Protein AF-A0A0L0SIA0-F1 (afdb_monomer_lite)

Radius of gyration: 28.25 Å; chains: 1; bounding box: 61×99×59 Å

Foldseek 3Di:
DDDDDDDDDDDDDDDDDDDDDDDDPPDDDDPPPDFPWPWAFCWCLRWDDDPPRDTDRVVVSVVVLVVVQVVVCVVCVVVVAQEDEFAWDTWTWTWGCVPVVAIATATETEGAAPDDCVQFPDWAKDDWDADPPDPQKIKIWIWTARCPDPDRRYIYTYIGIYGCQDDDPNHGHHDPVFWYWYQYNVRDIDIGGHPDHDDD

pLDDT: mean 74.78, std 25.1, range [28.45, 98.0]

Organism: Allomyces macrogynus (strain ATCC 38327) (NCBI:txid578462)

Sequence (200 aa):
MPSLPRSARKNKGRRRGATTTTTADVAAPSPDAEPRVEIVHVAADGTTANDDGGYEIDAAAKQWLTSVVDREIVRLRSLGAKASTLPLANVAIVVDDTDPAKLTAINRIEVAANHDFDAVTQILLAEPIAYPLKPDHAYVHVVLLNAHGDDPSAALVLPYLYDTKLTVDGQPVANDLQQWLFVNSRGKRTRHAIDNFEHV

Structure (mmCIF, N/CA/C/O backbone):
data_AF-A0A0L0SIA0-F1
#
_entry.id   AF-A0A0L0SIA0-F1
#
loop_
_atom_site.group_PDB
_atom_site.id
_atom_site.type_symbol
_atom_site.label_atom_id
_atom_site.label_alt_id
_atom_site.label_comp_id
_atom_site.label_asym_id
_atom_site.label_entity_id
_atom_site.label_seq_id
_atom_site.pdbx_PDB_ins_code
_atom_site.Cartn_x
_atom_site.Cartn_y
_atom_site.Cartn_z
_atom_site.occupancy
_atom_site.B_iso_or_equiv
_atom_site.auth_seq_id
_atom_site.auth_comp_id
_atom_site.auth_asym_id
_atom_site.auth_atom_id
_atom_site.pdbx_PDB_model_num
ATOM 1 N N . MET A 1 1 ? -45.091 82.888 25.698 1.00 37.12 1 MET A N 1
ATOM 2 C CA . MET A 1 1 ? -45.649 81.620 25.173 1.00 37.12 1 MET A CA 1
ATOM 3 C C . MET A 1 1 ? -45.100 80.468 26.013 1.00 37.12 1 MET A C 1
ATOM 5 O O . MET A 1 1 ? -44.000 80.624 26.529 1.00 37.12 1 MET A O 1
ATOM 9 N N . PRO A 1 2 ? -45.899 79.432 26.298 1.00 40.03 2 PRO A N 1
ATOM 10 C CA . PRO A 1 2 ? -46.125 78.994 27.677 1.00 40.03 2 PRO A CA 1
ATOM 11 C C . PRO A 1 2 ? -45.510 77.630 28.057 1.00 40.03 2 PRO A C 1
ATOM 13 O O . PRO A 1 2 ? -45.208 76.806 27.205 1.00 40.03 2 PRO A O 1
ATOM 16 N N . SER A 1 3 ? -45.407 77.439 29.380 1.00 37.59 3 SER A N 1
ATOM 17 C CA . SER A 1 3 ? -45.747 76.241 30.180 1.00 37.59 3 SER A CA 1
ATOM 18 C C . SER A 1 3 ? -45.118 74.858 29.909 1.00 37.59 3 SER A C 1
ATOM 20 O O . SER A 1 3 ? -45.370 74.212 28.899 1.00 37.59 3 SER A O 1
ATOM 22 N N . LEU A 1 4 ? -44.451 74.374 30.969 1.00 41.72 4 LEU A N 1
ATOM 23 C CA . LEU A 1 4 ? -44.151 72.986 31.380 1.00 41.72 4 LEU A CA 1
ATOM 24 C C . LEU A 1 4 ? -45.316 71.978 31.166 1.00 41.72 4 LEU A C 1
ATOM 26 O O . LEU A 1 4 ? -46.471 72.396 31.091 1.00 41.72 4 LEU A O 1
ATOM 30 N N . PRO A 1 5 ? -45.055 70.650 31.237 1.00 53.00 5 PRO A N 1
ATOM 31 C CA . PRO A 1 5 ? -45.188 69.980 32.541 1.00 53.00 5 PRO A CA 1
ATOM 32 C C . PRO A 1 5 ? -44.143 68.892 32.869 1.00 53.00 5 PRO A C 1
ATOM 34 O O . PRO A 1 5 ? -43.622 68.174 32.020 1.00 53.00 5 PRO A O 1
ATOM 37 N N . ARG A 1 6 ? -43.924 68.738 34.183 1.00 40.12 6 ARG A N 1
ATOM 38 C CA . ARG A 1 6 ? -43.437 67.528 34.862 1.00 40.12 6 ARG A CA 1
ATOM 39 C C . ARG A 1 6 ? -44.458 66.392 34.719 1.00 40.12 6 ARG A C 1
ATOM 41 O O . ARG A 1 6 ? -45.643 66.643 34.910 1.00 40.12 6 ARG A O 1
ATOM 48 N N . SER A 1 7 ? -44.001 65.141 34.638 1.00 40.50 7 SER A N 1
ATOM 49 C CA . SER A 1 7 ? -44.593 64.070 35.452 1.00 40.50 7 SER A CA 1
ATOM 50 C C . SER A 1 7 ? -43.645 62.885 35.624 1.00 40.50 7 SER A C 1
ATOM 52 O O . SER A 1 7 ? -43.028 62.402 34.681 1.00 40.50 7 SER A O 1
ATOM 54 N N . ALA A 1 8 ? -43.553 62.429 36.867 1.00 36.41 8 ALA A N 1
ATOM 55 C CA . ALA A 1 8 ? -42.930 61.191 37.297 1.00 36.41 8 ALA A CA 1
ATOM 56 C C . ALA A 1 8 ? -44.034 60.167 37.585 1.00 36.41 8 ALA A C 1
ATOM 58 O O . ALA A 1 8 ? -45.051 60.572 38.144 1.00 36.41 8 ALA A O 1
ATOM 59 N N . ARG A 1 9 ? -43.793 58.864 37.353 1.00 37.78 9 ARG A N 1
ATOM 60 C CA . ARG A 1 9 ? -44.035 57.768 38.328 1.00 37.78 9 ARG A CA 1
ATOM 61 C C . ARG A 1 9 ? -44.007 56.362 37.704 1.00 37.78 9 ARG A C 1
ATOM 63 O O . ARG A 1 9 ? -44.792 56.091 36.814 1.00 37.78 9 ARG A O 1
ATOM 70 N N . LYS A 1 10 ? -43.222 55.491 38.373 1.00 34.75 10 LYS A N 1
ATOM 71 C CA . LYS A 1 10 ? -43.545 54.140 38.915 1.00 34.75 10 LYS A CA 1
ATOM 72 C C . LYS A 1 10 ? -44.030 53.056 37.928 1.00 34.75 10 LYS A C 1
ATOM 74 O O . LYS A 1 10 ? -44.899 53.307 37.125 1.00 34.75 10 LYS A O 1
ATOM 79 N N . ASN A 1 11 ? -43.684 51.773 38.039 1.00 30.11 11 ASN A N 1
ATOM 80 C CA . ASN A 1 11 ? -42.877 50.956 38.956 1.00 30.11 11 ASN A CA 1
ATOM 81 C C . ASN A 1 11 ? -42.966 49.498 38.429 1.00 30.11 11 ASN A C 1
ATOM 83 O O . ASN A 1 11 ? -43.878 49.193 37.669 1.00 30.11 11 ASN A O 1
ATOM 87 N N . LYS A 1 12 ? -42.164 48.600 39.020 1.00 31.73 12 LYS A N 1
ATOM 88 C CA . LYS A 1 12 ? -42.404 47.147 39.181 1.00 31.73 12 LYS A CA 1
ATOM 89 C C . LYS A 1 12 ? -42.185 46.220 37.974 1.00 31.73 12 LYS A C 1
ATOM 91 O O . LYS A 1 12 ? -42.913 46.260 36.997 1.00 31.73 12 LYS A O 1
ATOM 96 N N . GLY A 1 13 ? -41.315 45.225 38.180 1.00 32.44 13 GLY A N 1
ATOM 97 C CA . GLY A 1 13 ? -41.402 43.950 37.462 1.00 32.44 13 GLY A CA 1
ATOM 98 C C . GLY A 1 13 ? -40.105 43.151 37.434 1.00 32.44 13 GLY A C 1
ATOM 99 O O . GLY A 1 13 ? -39.326 43.257 36.505 1.00 32.44 13 GLY A O 1
ATOM 100 N N . ARG A 1 14 ? -39.869 42.348 38.469 1.00 33.41 14 ARG A N 1
ATOM 101 C CA . ARG A 1 14 ? -38.717 41.454 38.647 1.00 33.41 14 ARG A CA 1
ATOM 102 C C . ARG A 1 14 ? -39.094 40.046 38.144 1.00 33.41 14 ARG A C 1
ATOM 104 O O . ARG A 1 14 ? -40.184 39.598 38.476 1.00 33.41 14 ARG A O 1
ATOM 111 N N . ARG A 1 15 ? -38.110 39.331 37.572 1.00 36.12 15 ARG A N 1
ATOM 112 C CA . ARG A 1 15 ? -37.903 37.853 37.511 1.00 36.12 15 ARG A CA 1
ATOM 113 C C . ARG A 1 15 ? -38.240 37.071 36.219 1.00 36.12 15 ARG A C 1
ATOM 115 O O . ARG A 1 15 ? -39.394 36.887 35.880 1.00 36.12 15 ARG A O 1
ATOM 122 N N . ARG A 1 16 ? -37.154 36.458 35.709 1.00 34.84 16 ARG A N 1
ATOM 123 C CA . ARG A 1 16 ? -36.907 35.038 35.346 1.00 34.84 16 ARG A CA 1
ATOM 124 C C . ARG A 1 16 ? -37.783 34.344 34.285 1.00 34.84 16 ARG A C 1
ATOM 126 O O . ARG A 1 16 ? -38.898 33.956 34.584 1.00 34.84 16 ARG A O 1
ATOM 133 N N . GLY A 1 17 ? -37.107 33.975 33.188 1.00 31.36 17 GLY A N 1
ATOM 134 C CA . GLY A 1 17 ? -36.956 32.589 32.718 1.00 31.36 17 GLY A CA 1
ATOM 135 C C . GLY A 1 17 ? -38.070 32.003 31.852 1.00 31.36 17 GLY A C 1
ATOM 136 O O . GLY A 1 17 ? -39.129 31.697 32.376 1.00 31.36 17 GLY A O 1
ATOM 137 N N . ALA A 1 18 ? -37.764 31.741 30.577 1.00 30.97 18 ALA A N 1
ATOM 138 C CA . ALA A 1 18 ? -38.099 30.496 29.875 1.00 30.97 18 ALA A CA 1
ATOM 139 C C . ALA A 1 18 ? -37.503 30.507 28.456 1.00 30.97 18 ALA A C 1
ATOM 141 O O . ALA A 1 18 ? -37.752 31.403 27.656 1.00 30.97 18 ALA A O 1
ATOM 142 N N . THR A 1 19 ? -36.699 29.483 28.201 1.00 35.19 19 THR A N 1
ATOM 143 C CA . THR A 1 19 ? -36.267 28.918 26.925 1.00 35.19 19 THR A CA 1
ATOM 144 C C . THR A 1 19 ? -37.408 28.825 25.910 1.00 35.19 19 THR A C 1
ATOM 146 O O . THR A 1 19 ? -38.482 28.318 26.237 1.00 35.19 19 THR A O 1
ATOM 149 N N . THR A 1 20 ? -37.171 29.216 24.656 1.00 31.56 20 THR A N 1
ATOM 150 C CA . THR A 1 20 ? -37.930 28.664 23.527 1.00 31.56 20 THR A CA 1
ATOM 151 C C . THR A 1 20 ? -37.062 28.623 22.278 1.00 31.56 20 THR A C 1
ATOM 153 O O . THR A 1 20 ? -36.477 29.612 21.851 1.00 31.56 20 THR A O 1
ATOM 156 N N . THR A 1 21 ? -36.963 27.401 21.783 1.00 33.44 21 THR A N 1
ATOM 157 C CA . THR A 1 21 ? -36.286 26.876 20.610 1.00 33.44 21 THR A CA 1
ATOM 158 C C . THR A 1 21 ? -36.666 27.625 19.335 1.00 33.44 21 THR A C 1
ATOM 160 O O . THR A 1 21 ? -37.844 27.677 18.990 1.00 33.44 21 THR A O 1
ATOM 163 N N . THR A 1 22 ? -35.670 28.114 18.596 1.00 30.41 22 THR A N 1
ATOM 164 C CA . THR A 1 22 ? -35.813 28.388 17.161 1.00 30.41 22 THR A CA 1
ATOM 165 C C . THR A 1 22 ? -34.972 27.354 16.432 1.00 30.41 22 THR A C 1
ATOM 167 O O . THR A 1 22 ? -33.751 27.319 16.562 1.00 30.41 22 THR A O 1
ATOM 170 N N . THR A 1 23 ? -35.671 26.468 15.735 1.00 31.06 23 THR A N 1
ATOM 171 C CA . THR A 1 23 ? -35.163 25.480 14.785 1.00 31.06 23 THR A CA 1
ATOM 172 C C . THR A 1 23 ? -34.197 26.130 13.800 1.00 31.06 23 THR A C 1
ATOM 174 O O . THR A 1 23 ? -34.604 26.978 13.007 1.00 31.06 23 THR A O 1
ATOM 177 N N . ALA A 1 24 ? -32.926 25.737 13.868 1.00 34.44 24 ALA A N 1
ATOM 178 C CA . ALA A 1 24 ? -31.982 25.967 12.791 1.00 34.44 24 ALA A CA 1
ATOM 179 C C . ALA A 1 24 ? -32.304 24.982 11.663 1.00 34.44 24 ALA A C 1
ATOM 181 O O . ALA A 1 24 ? -32.392 23.774 11.893 1.00 34.44 24 ALA A O 1
ATOM 182 N N . ASP A 1 25 ? -32.513 25.539 10.476 1.00 30.59 25 ASP A N 1
ATOM 183 C CA . ASP A 1 25 ? -32.496 24.849 9.193 1.00 30.59 25 ASP A CA 1
ATOM 184 C C . ASP A 1 25 ? -31.295 23.896 9.143 1.00 30.59 25 ASP A C 1
ATOM 186 O O . ASP A 1 25 ? -30.143 24.327 9.250 1.00 30.59 25 ASP A O 1
ATOM 190 N N . VAL A 1 26 ? -31.553 22.595 8.999 1.00 36.31 26 VAL A N 1
ATOM 191 C CA . VAL A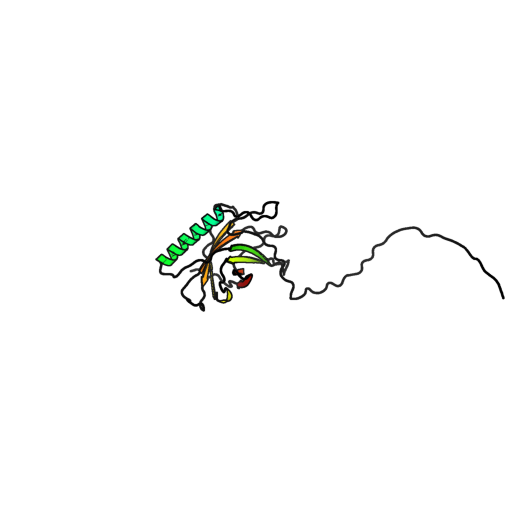 1 26 ? -30.506 21.633 8.652 1.00 36.31 26 VAL A CA 1
ATOM 192 C C . VAL A 1 26 ? -30.238 21.838 7.170 1.00 36.31 26 VAL A C 1
ATOM 194 O O . VAL A 1 26 ? -30.937 21.296 6.315 1.00 36.31 26 VAL A O 1
ATOM 197 N N . ALA A 1 27 ? -29.254 22.685 6.871 1.00 36.19 27 ALA A N 1
ATOM 198 C CA . ALA A 1 27 ? -28.687 22.776 5.539 1.00 36.19 27 ALA A CA 1
ATOM 199 C C . ALA A 1 27 ? -28.272 21.366 5.095 1.00 36.19 27 ALA A C 1
ATOM 201 O O . ALA A 1 27 ? -27.548 20.671 5.811 1.00 36.19 27 ALA A O 1
ATOM 202 N N . ALA A 1 28 ? -28.766 20.938 3.933 1.00 37.25 28 ALA A N 1
ATOM 203 C CA . ALA A 1 28 ? -28.336 19.696 3.310 1.00 37.25 28 ALA A CA 1
ATOM 204 C C . ALA A 1 28 ? -26.801 19.707 3.154 1.00 37.25 28 ALA A C 1
ATOM 206 O O . ALA A 1 28 ? -26.247 20.750 2.785 1.00 37.25 28 ALA A O 1
ATOM 207 N N . PRO A 1 29 ? -26.104 18.594 3.443 1.00 36.75 29 PRO A N 1
ATOM 208 C CA . PRO A 1 29 ? -24.659 18.532 3.283 1.00 36.75 29 PRO A CA 1
ATOM 209 C C . PRO A 1 29 ? -24.278 18.788 1.820 1.00 36.75 29 PRO A C 1
ATOM 211 O O . PRO A 1 29 ? -24.887 18.250 0.893 1.00 36.75 29 PRO A O 1
ATOM 214 N N . SER A 1 30 ? -23.286 19.660 1.632 1.00 41.00 30 SER A N 1
ATOM 215 C CA . SER A 1 30 ? -22.707 19.984 0.328 1.00 41.00 30 SER A CA 1
ATOM 216 C C . SER A 1 30 ? -22.103 18.718 -0.303 1.00 41.00 30 SER A C 1
ATOM 218 O O . SER A 1 30 ? -21.428 17.979 0.414 1.00 41.00 30 SER A O 1
ATOM 220 N N . PRO A 1 31 ? -22.273 18.469 -1.615 1.00 40.38 31 PRO A N 1
ATOM 221 C CA . PRO A 1 31 ? -21.698 17.300 -2.294 1.00 40.38 31 PRO A CA 1
ATOM 222 C C . PRO A 1 31 ? -20.156 17.302 -2.363 1.00 40.38 31 PRO A C 1
ATOM 224 O O . PRO A 1 31 ? -19.580 16.314 -2.801 1.00 40.38 31 PRO A O 1
ATOM 227 N N . ASP A 1 32 ? -19.507 18.375 -1.896 1.00 37.00 32 ASP A N 1
ATOM 228 C CA . ASP A 1 32 ? -18.047 18.561 -1.857 1.00 37.00 32 ASP A CA 1
ATOM 229 C C . ASP A 1 32 ? -17.473 18.582 -0.423 1.00 37.00 32 ASP A C 1
ATOM 231 O O . ASP A 1 32 ? -16.425 19.180 -0.174 1.00 37.00 32 ASP A O 1
ATOM 235 N N . ALA A 1 33 ? -18.160 17.994 0.562 1.00 37.28 33 ALA A N 1
ATOM 236 C CA . ALA A 1 33 ? -17.564 17.823 1.886 1.00 37.28 33 ALA A CA 1
ATOM 237 C C . ALA A 1 33 ? -16.359 16.873 1.772 1.00 37.28 33 ALA A C 1
ATOM 239 O O . ALA A 1 33 ? -16.533 15.675 1.560 1.00 37.28 33 ALA A O 1
ATOM 240 N N . GLU A 1 34 ? -15.137 17.412 1.864 1.00 37.91 34 GLU A N 1
ATOM 241 C CA . GLU A 1 34 ? -13.936 16.580 1.935 1.00 37.91 34 GLU A CA 1
ATOM 242 C C . GLU A 1 34 ? -14.072 15.611 3.123 1.00 37.91 34 GLU A C 1
ATOM 244 O O . GLU A 1 34 ? -14.436 16.064 4.217 1.00 37.91 34 GLU A O 1
ATOM 249 N N . PRO A 1 35 ? -13.794 14.303 2.939 1.00 35.00 35 PRO A N 1
ATOM 250 C CA . PRO A 1 35 ? -13.835 13.345 4.034 1.00 35.00 35 PRO A CA 1
ATOM 251 C C . PRO A 1 35 ? -12.901 13.832 5.136 1.00 35.00 35 PRO A C 1
ATOM 253 O O . PRO A 1 35 ? -11.781 14.290 4.867 1.00 35.00 35 PRO A O 1
ATOM 256 N N . ARG A 1 36 ? -13.360 13.765 6.383 1.00 32.91 36 ARG A N 1
ATOM 257 C CA . ARG A 1 36 ? -12.552 14.152 7.531 1.00 32.91 36 ARG A CA 1
ATOM 258 C C . ARG A 1 36 ? -11.453 13.107 7.660 1.00 32.91 36 ARG A C 1
ATOM 260 O O . ARG A 1 36 ? -11.660 11.984 8.096 1.00 32.91 36 ARG A O 1
ATOM 267 N N . VAL A 1 37 ? -10.258 13.486 7.218 1.00 29.67 37 VAL A N 1
ATOM 268 C CA . VAL A 1 37 ? -9.066 12.643 7.281 1.00 29.67 37 VAL A CA 1
ATOM 269 C C . VAL A 1 37 ? -8.643 12.521 8.743 1.00 29.67 37 VAL A C 1
ATOM 271 O O . VAL A 1 37 ? -7.846 13.320 9.233 1.00 29.67 37 VAL A O 1
ATOM 274 N N . GLU A 1 38 ? -9.160 11.523 9.450 1.00 28.45 38 GLU A N 1
ATOM 275 C CA . GLU A 1 38 ? -8.521 11.065 10.676 1.00 28.45 38 GLU A CA 1
ATOM 276 C C . GLU A 1 38 ? -7.376 10.132 10.269 1.00 28.45 38 GLU A C 1
ATOM 278 O O . GLU A 1 38 ? -7.575 9.039 9.729 1.00 28.45 38 GLU A O 1
ATOM 283 N N . ILE A 1 39 ? -6.148 10.636 10.399 1.00 33.16 39 ILE A N 1
ATOM 284 C CA . ILE A 1 39 ? -4.945 9.888 10.045 1.00 33.16 39 ILE A CA 1
ATOM 285 C C . ILE A 1 39 ? -4.691 8.891 11.172 1.00 33.16 39 ILE A C 1
ATOM 287 O O . ILE A 1 39 ? -4.167 9.266 12.221 1.00 33.16 39 ILE A O 1
ATOM 291 N N . VAL A 1 40 ? -4.996 7.613 10.952 1.00 34.38 40 VAL A N 1
ATOM 292 C CA . VAL A 1 40 ? -4.425 6.564 11.798 1.00 34.38 40 VAL A CA 1
ATOM 293 C C . VAL A 1 40 ? -3.048 6.238 11.242 1.00 34.38 40 VAL A C 1
ATOM 295 O O . VAL A 1 40 ? -2.871 5.504 10.266 1.00 34.38 40 VAL A O 1
ATOM 298 N N . HIS A 1 41 ? -2.058 6.900 11.838 1.00 36.50 41 HIS A N 1
ATOM 299 C CA . HIS A 1 41 ? -0.651 6.719 11.530 1.00 36.50 41 HIS A CA 1
ATOM 300 C C . HIS A 1 41 ? -0.222 5.300 11.927 1.00 36.50 41 HIS A C 1
ATOM 302 O O . HIS A 1 41 ? -0.055 4.994 13.105 1.00 36.50 41 HIS A O 1
ATOM 308 N N . VAL A 1 42 ? 0.015 4.447 10.935 1.00 36.31 42 VAL A N 1
ATOM 309 C CA . VAL A 1 42 ? 0.917 3.300 11.076 1.00 36.31 42 VAL A CA 1
ATOM 310 C C . VAL A 1 42 ? 1.994 3.519 10.045 1.00 36.31 42 VAL A C 1
ATOM 312 O O . VAL A 1 42 ? 1.942 2.951 8.964 1.00 36.31 42 VAL A O 1
ATOM 315 N N . ALA A 1 43 ? 2.928 4.418 10.336 1.00 34.97 43 ALA A N 1
ATOM 316 C CA . ALA A 1 43 ? 4.006 4.673 9.409 1.00 34.97 43 ALA A CA 1
ATOM 317 C C . ALA A 1 43 ? 4.801 3.374 9.195 1.00 34.97 43 ALA A C 1
ATOM 319 O O . ALA A 1 43 ? 5.033 2.596 10.118 1.00 34.97 43 ALA A O 1
ATOM 320 N N . ALA A 1 44 ? 5.203 3.098 7.958 1.00 35.22 44 ALA A N 1
ATOM 321 C CA . ALA A 1 44 ? 6.050 1.951 7.616 1.00 35.22 44 ALA A CA 1
ATOM 322 C C . ALA A 1 44 ? 7.533 2.233 7.913 1.00 35.22 44 ALA A C 1
ATOM 324 O O . ALA A 1 44 ? 8.439 1.529 7.470 1.00 35.22 44 ALA A O 1
ATOM 325 N N . ASP A 1 45 ? 7.775 3.275 8.690 1.00 39.38 45 ASP A N 1
ATOM 326 C CA . ASP A 1 45 ? 8.959 3.453 9.495 1.00 39.38 45 ASP A CA 1
ATOM 327 C C . ASP A 1 45 ? 8.655 3.256 10.992 1.00 39.38 45 ASP A C 1
ATOM 329 O O . ASP A 1 45 ? 9.480 3.658 11.783 1.00 39.38 45 ASP A O 1
ATOM 333 N N . GLY A 1 46 ? 7.493 2.680 11.348 1.00 39.03 46 GLY A N 1
ATOM 334 C CA . GLY A 1 46 ? 6.965 2.255 12.658 1.00 39.03 46 GLY A CA 1
ATOM 335 C C . GLY A 1 46 ? 6.827 3.300 13.779 1.00 39.03 46 GLY A C 1
ATOM 336 O O . GLY A 1 46 ? 6.717 2.927 14.943 1.00 39.03 46 GLY A O 1
ATOM 337 N N . THR A 1 47 ? 6.809 4.594 13.487 1.00 36.22 47 THR A N 1
ATOM 338 C CA . THR A 1 47 ? 6.656 5.622 14.526 1.00 36.22 47 THR A CA 1
ATOM 339 C C . THR A 1 47 ? 5.363 5.518 15.347 1.00 36.22 47 THR A C 1
ATOM 341 O O . THR A 1 47 ? 4.264 5.514 14.790 1.00 36.22 47 THR A O 1
ATOM 344 N N . THR A 1 48 ? 5.479 5.550 16.680 1.00 36.88 48 THR A N 1
ATOM 345 C CA . THR A 1 48 ? 4.397 5.946 17.603 1.00 36.88 48 THR A CA 1
ATOM 346 C C . THR A 1 48 ? 4.594 7.396 18.046 1.00 36.88 48 THR A C 1
ATOM 348 O O . THR A 1 48 ? 5.725 7.824 18.256 1.00 36.88 48 THR A O 1
ATOM 351 N N . ALA A 1 49 ? 3.509 8.162 18.175 1.00 36.34 49 ALA A N 1
ATOM 352 C CA . ALA A 1 49 ? 3.559 9.565 18.583 1.00 36.34 49 ALA A CA 1
ATOM 353 C C . ALA A 1 49 ? 4.111 9.729 20.013 1.00 36.34 49 ALA A C 1
ATOM 355 O O . ALA A 1 49 ? 3.604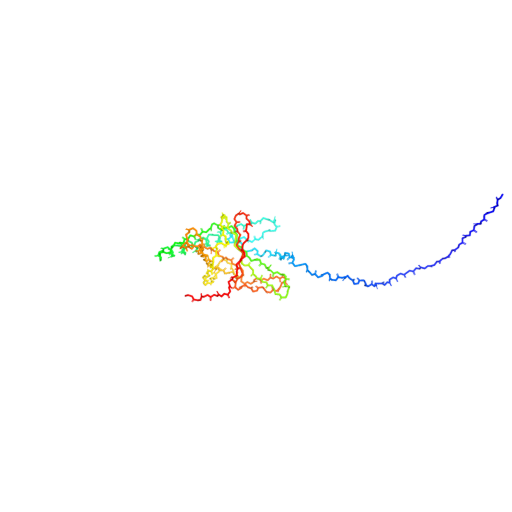 9.090 20.935 1.00 36.34 49 ALA A O 1
ATOM 356 N N . ASN A 1 50 ? 5.103 10.607 20.189 1.00 36.25 50 ASN A N 1
ATOM 357 C CA . ASN A 1 50 ? 5.493 11.140 21.495 1.00 36.25 50 ASN A CA 1
ATOM 358 C C . ASN A 1 50 ? 4.752 12.468 21.754 1.00 36.25 50 ASN A C 1
ATOM 360 O O . ASN A 1 50 ? 4.401 13.199 20.822 1.00 36.25 50 ASN A O 1
ATOM 364 N N . ASP A 1 51 ? 4.518 12.769 23.035 1.00 42.84 51 ASP A N 1
ATOM 365 C CA . ASP A 1 51 ? 3.716 13.892 23.561 1.00 42.84 51 ASP A CA 1
ATOM 366 C C . ASP A 1 51 ? 4.244 15.313 23.223 1.00 42.84 51 ASP A C 1
ATOM 368 O O . ASP A 1 51 ? 3.730 16.313 23.726 1.00 42.84 51 ASP A O 1
ATOM 372 N N . ASP A 1 52 ? 5.256 15.441 22.364 1.00 37.25 52 ASP A N 1
ATOM 373 C CA . ASP A 1 52 ? 5.879 16.691 21.916 1.00 37.25 52 ASP A CA 1
ATOM 374 C C . ASP A 1 52 ? 5.665 17.002 20.419 1.00 37.25 52 ASP A C 1
ATOM 376 O O . ASP A 1 52 ? 6.187 17.995 19.906 1.00 37.25 52 ASP A O 1
ATOM 380 N N . GLY A 1 53 ? 4.847 16.210 19.715 1.00 40.88 53 GLY A N 1
ATOM 381 C CA . GLY A 1 53 ? 4.472 16.467 18.317 1.00 40.88 53 GLY A CA 1
ATOM 382 C C . GLY A 1 53 ? 5.595 16.206 17.304 1.00 40.88 53 GLY A C 1
ATOM 383 O O . GLY A 1 53 ? 5.470 16.588 16.137 1.00 40.88 53 GLY A O 1
ATOM 384 N N . GLY A 1 54 ? 6.683 15.560 17.735 1.00 33.22 54 GLY A N 1
ATOM 385 C CA . GLY A 1 54 ? 7.725 15.011 16.872 1.00 33.22 54 GLY A CA 1
ATOM 386 C C . GLY A 1 54 ? 7.434 13.553 16.506 1.00 33.22 54 GLY A C 1
ATOM 387 O O . GLY A 1 54 ? 7.097 12.741 17.364 1.00 33.22 54 GLY A O 1
ATOM 388 N N . TYR A 1 55 ? 7.570 13.207 15.225 1.00 43.94 55 TYR A N 1
ATOM 389 C CA . TYR A 1 55 ? 7.468 11.825 14.746 1.00 43.94 55 TYR A CA 1
ATOM 390 C C . TYR A 1 55 ? 8.819 11.104 14.951 1.00 43.94 55 TYR A C 1
ATOM 392 O O . TYR A 1 55 ? 9.824 11.513 14.368 1.00 43.94 55 TYR A O 1
ATOM 400 N N . GLU A 1 56 ? 8.869 10.051 15.775 1.00 46.72 56 GLU A N 1
ATOM 401 C CA . GLU A 1 56 ? 10.060 9.213 16.000 1.00 46.72 56 GLU A CA 1
ATOM 402 C C . GLU A 1 56 ? 10.072 7.953 15.117 1.00 46.72 56 GLU A C 1
ATOM 404 O O . GLU A 1 56 ? 9.315 7.020 15.345 1.00 46.72 56 GLU A O 1
ATOM 409 N N . ILE A 1 57 ? 10.947 7.886 14.116 1.00 55.81 57 ILE A N 1
ATOM 410 C CA . ILE A 1 57 ? 11.124 6.724 13.219 1.00 55.81 57 ILE A CA 1
ATOM 411 C C . ILE A 1 57 ? 11.465 5.446 14.028 1.00 55.81 57 ILE A C 1
ATOM 413 O O . ILE A 1 57 ? 12.565 5.334 14.569 1.00 55.81 57 ILE A O 1
ATOM 417 N N . ASP A 1 58 ? 10.591 4.438 14.039 1.00 73.50 58 ASP A N 1
ATOM 418 C CA . ASP A 1 58 ? 10.895 3.055 14.457 1.00 73.50 58 ASP A CA 1
ATOM 419 C C . ASP A 1 58 ? 11.774 2.355 13.408 1.00 73.50 58 ASP A C 1
ATOM 421 O O . ASP A 1 58 ? 11.375 1.712 12.423 1.00 73.50 58 ASP A O 1
ATOM 425 N N . ALA A 1 59 ? 13.066 2.463 13.681 1.00 78.06 59 ALA A N 1
ATOM 426 C CA . ALA A 1 59 ? 14.106 1.819 12.908 1.00 78.06 59 ALA A CA 1
ATOM 427 C C . ALA A 1 59 ? 13.917 0.293 12.773 1.00 78.06 59 ALA A C 1
ATOM 429 O O . ALA A 1 59 ? 14.347 -0.268 11.761 1.00 78.06 59 ALA A O 1
ATOM 430 N N . ALA A 1 60 ? 13.281 -0.381 13.740 1.00 81.75 60 ALA A N 1
ATOM 431 C CA . ALA A 1 60 ? 13.090 -1.828 13.706 1.00 81.75 60 ALA A CA 1
ATOM 432 C C . ALA A 1 60 ? 12.024 -2.226 12.676 1.00 81.75 60 ALA A C 1
ATOM 434 O O . ALA A 1 60 ? 12.273 -3.131 11.872 1.00 81.75 60 ALA A O 1
ATOM 435 N N . ALA A 1 61 ? 10.898 -1.506 12.618 1.00 83.69 61 ALA A N 1
ATOM 436 C CA . ALA A 1 61 ? 9.899 -1.679 11.563 1.00 83.69 61 ALA A CA 1
ATOM 437 C C . ALA A 1 61 ? 10.501 -1.445 10.182 1.00 83.69 61 ALA A C 1
ATOM 439 O O . ALA A 1 61 ? 10.391 -2.299 9.299 1.00 83.69 61 ALA A O 1
ATOM 440 N N . LYS A 1 62 ? 11.220 -0.333 10.013 1.00 81.38 62 LYS A N 1
ATOM 441 C CA . LYS A 1 62 ? 11.879 -0.001 8.747 1.00 81.38 62 LYS A CA 1
ATOM 442 C C . LYS A 1 62 ? 12.842 -1.099 8.295 1.00 81.38 62 LYS A C 1
ATOM 444 O O . LYS A 1 62 ? 12.819 -1.510 7.130 1.00 81.38 62 LYS A O 1
ATOM 449 N N . GLN A 1 63 ? 13.695 -1.582 9.199 1.00 85.56 63 GLN A N 1
ATOM 450 C CA . GLN A 1 63 ? 14.660 -2.635 8.895 1.00 85.56 63 GLN A CA 1
ATOM 451 C C . GLN A 1 63 ? 13.959 -3.949 8.540 1.00 85.56 63 GLN A C 1
ATOM 453 O O . GLN A 1 63 ? 14.335 -4.605 7.565 1.00 85.56 63 GLN A O 1
ATOM 458 N N . TRP A 1 64 ? 12.927 -4.324 9.299 1.00 88.19 64 TRP A N 1
ATOM 459 C CA . TRP A 1 64 ? 12.164 -5.538 9.041 1.00 88.19 64 TRP A CA 1
ATOM 460 C C . TRP A 1 64 ? 11.474 -5.481 7.675 1.00 88.19 64 TRP A C 1
ATOM 462 O O . TRP A 1 64 ? 11.688 -6.384 6.863 1.00 88.19 64 TRP A O 1
ATOM 472 N N . LEU A 1 65 ? 10.746 -4.398 7.381 1.00 89.81 65 LEU A N 1
ATOM 473 C CA . LEU A 1 65 ? 10.039 -4.193 6.113 1.00 89.81 65 LEU A CA 1
ATOM 474 C C . LEU A 1 65 ? 10.993 -4.220 4.922 1.00 89.81 65 LEU A C 1
ATOM 476 O O . LEU A 1 65 ? 10.734 -4.929 3.950 1.00 89.81 65 LEU A O 1
ATOM 480 N N . THR A 1 66 ? 12.129 -3.525 5.030 1.00 87.44 66 THR A N 1
ATOM 481 C CA . THR A 1 66 ? 13.178 -3.551 4.000 1.00 87.44 66 THR A CA 1
ATOM 482 C C . THR A 1 66 ? 13.640 -4.986 3.749 1.00 87.44 66 THR A C 1
ATOM 484 O O . THR A 1 66 ? 13.649 -5.444 2.612 1.00 87.44 66 THR A O 1
ATOM 487 N N . SER A 1 67 ? 13.923 -5.748 4.812 1.00 89.69 67 SER A N 1
ATOM 488 C CA . SER A 1 67 ? 14.386 -7.132 4.674 1.00 89.69 67 SER A CA 1
ATOM 489 C C . SER A 1 67 ? 13.361 -8.052 4.000 1.00 89.69 67 SER A C 1
ATOM 491 O O . SER A 1 67 ? 13.741 -8.959 3.261 1.00 89.69 67 SER A O 1
ATOM 493 N N . VAL A 1 68 ? 12.068 -7.860 4.283 1.00 91.94 68 VAL A N 1
ATOM 494 C CA . VAL A 1 68 ? 10.982 -8.685 3.738 1.00 91.94 68 VAL A CA 1
ATOM 495 C C . VAL A 1 68 ? 10.788 -8.372 2.256 1.00 91.94 68 VAL A C 1
ATOM 497 O O . VAL A 1 68 ? 10.744 -9.293 1.443 1.00 91.94 68 VAL A O 1
ATOM 500 N N . VAL A 1 69 ? 10.774 -7.087 1.891 1.00 92.50 69 VAL A N 1
ATOM 501 C CA . VAL A 1 69 ? 10.688 -6.641 0.493 1.00 92.50 69 VAL A CA 1
ATOM 502 C C . VAL A 1 69 ? 11.900 -7.098 -0.310 1.00 92.50 69 VAL A C 1
ATOM 504 O O . VAL A 1 69 ? 11.723 -7.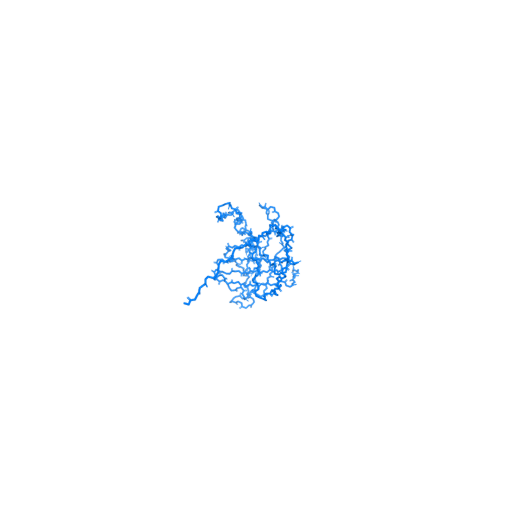630 -1.400 1.00 92.50 69 VAL A O 1
ATOM 507 N N . ASP A 1 70 ? 13.116 -6.968 0.220 1.00 90.81 70 ASP A N 1
ATOM 508 C CA . ASP A 1 70 ? 14.332 -7.380 -0.490 1.00 90.81 70 ASP A CA 1
ATOM 509 C C . ASP A 1 70 ? 14.327 -8.878 -0.810 1.00 90.81 70 ASP A C 1
ATOM 511 O O . ASP A 1 70 ? 14.660 -9.279 -1.929 1.00 90.81 70 ASP A O 1
ATOM 515 N N . ARG A 1 71 ? 13.898 -9.719 0.143 1.00 94.19 71 ARG A N 1
ATOM 516 C CA . ARG A 1 71 ? 13.737 -11.162 -0.097 1.00 94.19 71 ARG A CA 1
ATOM 517 C C . ARG A 1 71 ? 12.727 -11.436 -1.203 1.00 94.19 71 ARG A C 1
ATOM 519 O O . ARG A 1 71 ? 12.984 -12.290 -2.052 1.00 94.19 71 ARG A O 1
ATOM 526 N N . GLU A 1 72 ? 11.618 -10.706 -1.216 1.00 93.00 72 GLU A N 1
ATOM 527 C CA . GLU A 1 72 ? 10.585 -10.881 -2.231 1.00 93.00 72 GLU A CA 1
ATOM 528 C C . GLU A 1 72 ? 11.046 -10.418 -3.617 1.00 93.00 72 GLU A C 1
ATOM 530 O O . GLU A 1 72 ? 10.864 -11.132 -4.601 1.00 93.00 72 GLU A O 1
ATOM 535 N N . ILE A 1 73 ? 11.750 -9.289 -3.705 1.00 93.38 73 ILE A N 1
ATOM 536 C CA . ILE A 1 73 ? 12.367 -8.822 -4.952 1.00 93.38 73 ILE A CA 1
ATOM 537 C C . ILE A 1 73 ? 13.359 -9.859 -5.493 1.00 93.38 73 ILE A C 1
ATOM 539 O O . ILE A 1 73 ? 13.354 -10.149 -6.691 1.00 93.38 73 ILE A O 1
ATOM 543 N N . VAL A 1 74 ? 14.200 -10.441 -4.631 1.00 95.00 74 VAL A N 1
ATOM 544 C CA . VAL A 1 74 ? 15.137 -11.505 -5.025 1.00 95.00 74 VAL A CA 1
ATOM 545 C C . VAL A 1 74 ? 14.387 -12.736 -5.536 1.00 95.00 74 VAL A C 1
ATOM 547 O O . VAL A 1 74 ? 14.761 -13.277 -6.579 1.00 95.00 74 VAL A O 1
ATOM 550 N N . ARG A 1 75 ? 13.317 -13.158 -4.850 1.00 94.56 75 ARG A N 1
ATOM 551 C CA . ARG A 1 75 ? 12.485 -14.298 -5.258 1.00 94.56 75 ARG A CA 1
ATOM 552 C C . ARG A 1 75 ? 11.811 -14.057 -6.610 1.00 94.56 75 ARG A C 1
ATOM 554 O O . ARG A 1 75 ? 11.885 -14.908 -7.486 1.00 94.56 75 ARG A O 1
ATOM 561 N N . LEU A 1 76 ? 11.187 -12.901 -6.816 1.00 91.19 76 LEU A N 1
ATOM 562 C CA . LEU A 1 76 ? 10.526 -12.573 -8.082 1.00 91.19 76 LEU A CA 1
ATOM 563 C C . LEU A 1 76 ? 11.527 -12.532 -9.244 1.00 91.19 76 LEU A C 1
ATOM 565 O O . LEU A 1 76 ? 11.268 -13.090 -10.310 1.00 91.19 76 LEU A O 1
ATOM 569 N N . ARG A 1 77 ? 12.710 -11.948 -9.024 1.00 92.69 77 ARG A N 1
ATOM 570 C CA . ARG A 1 77 ? 13.777 -11.914 -10.034 1.00 92.69 77 ARG A CA 1
ATOM 571 C C . ARG A 1 77 ? 14.329 -13.297 -10.360 1.00 92.69 77 ARG A C 1
ATOM 573 O O . ARG A 1 77 ? 14.625 -13.553 -11.524 1.00 92.69 77 ARG A O 1
ATOM 580 N N . SER A 1 78 ? 14.453 -14.195 -9.380 1.00 93.75 78 SER A N 1
ATOM 581 C CA . SER A 1 78 ? 14.902 -15.571 -9.642 1.00 93.75 78 SER A CA 1
ATOM 582 C C . SER A 1 78 ? 13.885 -16.378 -10.457 1.00 93.75 78 SER A C 1
ATOM 584 O O . SER A 1 78 ? 14.277 -17.286 -11.187 1.00 93.75 78 SER A O 1
ATOM 586 N N . LEU A 1 79 ? 12.605 -15.996 -10.404 1.00 92.88 79 LEU A N 1
ATOM 587 C CA . LEU A 1 79 ? 11.534 -16.516 -11.260 1.00 92.88 79 LEU A CA 1
ATOM 588 C C . LEU A 1 79 ? 11.466 -15.833 -12.640 1.00 92.88 79 LEU A C 1
ATOM 590 O O . LEU A 1 79 ? 10.593 -16.154 -13.441 1.00 92.88 79 LEU A O 1
ATOM 594 N N . GLY A 1 80 ? 12.376 -14.900 -12.935 1.00 90.69 80 GLY A N 1
ATOM 595 C CA . GLY A 1 80 ? 12.447 -14.188 -14.212 1.00 90.69 80 GLY A CA 1
ATOM 596 C C . GLY A 1 80 ? 11.574 -12.934 -14.300 1.00 90.69 80 GLY A C 1
ATOM 597 O O . GLY A 1 80 ? 11.550 -12.295 -15.351 1.00 90.69 80 GLY A O 1
ATOM 598 N N . ALA A 1 81 ? 10.885 -12.543 -13.223 1.00 89.56 81 ALA A N 1
ATOM 599 C CA . ALA A 1 81 ? 10.100 -11.316 -13.212 1.00 89.56 81 ALA A CA 1
ATOM 600 C C . ALA A 1 81 ? 11.003 -10.077 -13.120 1.00 89.56 81 ALA A C 1
ATOM 602 O O . ALA A 1 81 ? 11.975 -10.028 -12.356 1.00 89.56 81 ALA A O 1
ATOM 603 N N . LYS A 1 82 ? 10.640 -9.023 -13.852 1.00 92.06 82 LYS A N 1
ATOM 604 C CA . LYS A 1 82 ? 11.215 -7.695 -13.643 1.00 92.06 82 LYS A CA 1
ATOM 605 C C . LYS A 1 82 ? 10.499 -7.045 -12.466 1.00 92.06 82 LYS A C 1
ATOM 607 O O . LYS A 1 82 ? 9.398 -6.533 -12.616 1.00 92.06 82 LYS A O 1
ATOM 612 N N . ALA A 1 83 ? 11.121 -7.081 -11.294 1.00 92.44 83 ALA A N 1
ATOM 613 C CA . ALA A 1 83 ? 10.564 -6.487 -10.084 1.00 92.44 83 ALA A CA 1
ATOM 614 C C . ALA A 1 83 ? 11.499 -5.422 -9.502 1.00 92.44 83 ALA A C 1
ATOM 616 O O . ALA A 1 83 ? 12.724 -5.613 -9.407 1.00 92.44 83 ALA A O 1
ATOM 617 N N . SER A 1 84 ? 10.916 -4.306 -9.082 1.00 91.19 84 SER A N 1
ATOM 618 C CA . SER A 1 84 ? 11.586 -3.247 -8.329 1.00 91.19 84 SER A CA 1
ATOM 619 C C . SER A 1 84 ? 10.679 -2.729 -7.214 1.00 91.19 84 SER A C 1
ATOM 621 O O . SER A 1 84 ? 9.507 -3.083 -7.129 1.00 91.19 84 SER A O 1
ATOM 623 N N . THR A 1 85 ? 11.238 -1.923 -6.320 1.00 92.75 85 THR A N 1
ATOM 624 C CA . THR A 1 85 ? 10.492 -1.250 -5.255 1.00 92.75 85 THR A CA 1
ATOM 625 C C . THR A 1 85 ? 10.601 0.262 -5.434 1.00 92.75 85 THR A C 1
ATOM 627 O O . THR A 1 85 ? 11.517 0.742 -6.111 1.00 92.75 85 THR A O 1
ATOM 630 N N . LEU A 1 86 ? 9.679 1.016 -4.836 1.00 88.81 86 LEU A N 1
ATOM 631 C CA . LEU A 1 86 ? 9.793 2.469 -4.721 1.00 88.81 86 LEU A CA 1
ATOM 632 C C . LEU A 1 86 ? 10.266 2.830 -3.310 1.00 88.81 86 LEU A C 1
ATOM 634 O O . LEU A 1 86 ? 9.907 2.142 -2.353 1.00 88.81 86 LEU A O 1
ATOM 638 N N . PRO A 1 87 ? 11.041 3.919 -3.151 1.00 87.06 87 PRO A N 1
ATOM 639 C CA . PRO A 1 87 ? 11.419 4.397 -1.832 1.00 87.06 87 PRO A CA 1
ATOM 640 C C . PRO A 1 87 ? 10.157 4.808 -1.075 1.00 87.06 87 PRO A C 1
ATOM 642 O O . PRO A 1 87 ? 9.479 5.767 -1.440 1.00 87.06 87 PRO A O 1
ATOM 645 N N . LEU A 1 88 ? 9.831 4.057 -0.034 1.00 87.75 88 LEU A N 1
ATOM 646 C CA . LEU A 1 88 ? 8.668 4.307 0.797 1.00 87.75 88 LEU A CA 1
ATOM 647 C C . LEU A 1 88 ? 8.897 5.544 1.671 1.00 87.75 88 LEU A C 1
ATOM 649 O O . LEU A 1 88 ? 9.957 5.680 2.281 1.00 87.75 88 LEU A O 1
ATOM 653 N N . ALA A 1 89 ? 7.908 6.431 1.723 1.00 87.12 89 ALA A N 1
ATOM 654 C CA . ALA A 1 89 ? 7.914 7.587 2.612 1.00 87.12 89 ALA A CA 1
ATOM 655 C C . ALA A 1 89 ? 7.053 7.335 3.853 1.00 87.12 89 ALA A C 1
ATOM 657 O O . ALA A 1 89 ? 7.486 7.633 4.958 1.00 87.12 89 ALA A O 1
ATOM 658 N N . ASN A 1 90 ? 5.848 6.789 3.675 1.00 86.38 90 ASN A N 1
ATOM 659 C CA . ASN A 1 90 ? 4.903 6.570 4.765 1.00 86.38 90 ASN A CA 1
ATOM 660 C C . ASN A 1 90 ? 3.859 5.518 4.369 1.00 86.38 90 ASN A C 1
ATOM 662 O O . ASN A 1 90 ? 3.575 5.344 3.182 1.00 86.38 90 ASN A O 1
ATOM 666 N N . VAL A 1 91 ? 3.244 4.868 5.354 1.00 90.06 91 VAL A N 1
ATOM 667 C CA . VAL A 1 91 ? 1.972 4.165 5.154 1.00 90.06 91 VAL A CA 1
ATOM 668 C C . VAL A 1 91 ? 1.006 4.546 6.268 1.00 90.06 91 VAL A C 1
ATOM 670 O O . VAL A 1 91 ? 1.410 5.060 7.305 1.00 90.06 91 VAL A O 1
ATOM 673 N N . ALA A 1 92 ? -0.287 4.410 6.023 1.00 90.06 92 ALA A N 1
ATOM 674 C CA . ALA A 1 92 ? -1.309 4.717 7.015 1.00 90.06 92 ALA A CA 1
ATOM 675 C C . ALA A 1 92 ? -2.626 4.046 6.634 1.00 90.06 92 ALA A C 1
ATOM 677 O O . ALA A 1 92 ? -2.781 3.549 5.513 1.00 90.06 92 ALA A O 1
ATOM 678 N N . ILE A 1 93 ? -3.591 4.101 7.545 1.00 92.81 93 ILE A N 1
ATOM 679 C CA . ILE A 1 93 ? -4.998 3.949 7.192 1.00 92.81 93 ILE A CA 1
ATOM 680 C C . ILE A 1 93 ? -5.649 5.327 7.315 1.00 92.81 93 ILE A C 1
ATOM 682 O O . ILE A 1 93 ? -5.478 6.027 8.312 1.00 92.81 93 ILE A O 1
ATOM 686 N N . VAL A 1 94 ? -6.371 5.730 6.275 1.00 92.62 94 VAL A N 1
ATOM 687 C CA . VAL A 1 94 ? -7.270 6.885 6.304 1.00 92.62 94 VAL A CA 1
ATOM 688 C C . VAL A 1 94 ? -8.681 6.353 6.442 1.00 92.62 94 VAL A C 1
ATOM 690 O O . VAL A 1 94 ? -9.054 5.444 5.708 1.00 92.62 94 VAL A O 1
ATOM 693 N N . VAL A 1 95 ? -9.470 6.910 7.351 1.00 93.06 95 VAL A N 1
ATOM 694 C CA . VAL A 1 95 ? -10.886 6.555 7.453 1.00 93.06 95 VAL A CA 1
ATOM 695 C C . VAL A 1 95 ? -11.707 7.553 6.650 1.00 93.06 95 VAL A C 1
ATOM 697 O O . VAL A 1 95 ? -11.559 8.761 6.809 1.00 93.06 95 VAL A O 1
ATOM 700 N N . ASP A 1 96 ? -12.532 7.037 5.745 1.00 89.44 96 ASP A N 1
ATOM 701 C CA . ASP A 1 96 ? -13.586 7.797 5.086 1.00 89.44 96 ASP A CA 1
ATOM 702 C C . ASP A 1 96 ? -14.833 7.744 5.971 1.00 89.44 96 ASP A C 1
ATOM 704 O O . ASP A 1 96 ? -15.411 6.672 6.182 1.00 89.44 96 ASP A O 1
ATOM 708 N N . ASP A 1 97 ? -15.198 8.896 6.523 1.00 88.50 97 ASP A N 1
ATOM 709 C CA . ASP A 1 97 ? -16.316 9.090 7.445 1.00 88.50 97 ASP A CA 1
ATOM 710 C C . ASP A 1 97 ? -17.477 9.869 6.809 1.00 88.50 97 ASP A C 1
ATOM 712 O O . ASP A 1 97 ? -18.390 10.317 7.507 1.00 88.50 97 ASP A O 1
ATOM 716 N N . THR A 1 98 ? -17.467 10.009 5.477 1.00 89.31 98 THR A N 1
ATOM 717 C CA . THR A 1 98 ? -18.500 10.742 4.729 1.00 89.31 98 THR A CA 1
ATOM 718 C C . THR A 1 98 ? -19.905 10.204 5.024 1.00 89.31 98 THR A C 1
ATOM 720 O O . THR A 1 98 ? -20.866 10.972 5.086 1.00 89.31 98 THR A O 1
ATOM 723 N N . ASP A 1 99 ? -20.024 8.890 5.243 1.00 85.75 99 ASP A N 1
ATOM 724 C CA . ASP A 1 99 ? -21.203 8.257 5.835 1.00 85.75 99 ASP A CA 1
ATOM 725 C C . ASP A 1 99 ? -20.869 7.777 7.262 1.00 85.75 99 ASP A C 1
ATOM 727 O O . ASP A 1 99 ? -20.215 6.742 7.423 1.00 85.75 99 ASP A O 1
ATOM 731 N N . PRO A 1 100 ? -21.345 8.468 8.315 1.00 81.44 100 PRO A N 1
ATOM 732 C CA . PRO A 1 100 ? -21.093 8.076 9.701 1.00 81.44 100 PRO A CA 1
ATOM 733 C C . PRO A 1 100 ? -21.640 6.691 10.075 1.00 81.44 100 PRO A C 1
ATOM 735 O O . PRO A 1 100 ? -21.214 6.114 11.073 1.00 81.44 100 PRO A O 1
ATOM 738 N N . ALA A 1 101 ? -22.593 6.146 9.308 1.00 85.69 101 ALA A N 1
ATOM 739 C CA . ALA A 1 101 ? -23.089 4.786 9.506 1.00 85.69 101 ALA A CA 1
ATOM 740 C C . ALA A 1 101 ? -22.189 3.725 8.846 1.00 85.69 101 ALA A C 1
ATOM 742 O O . ALA A 1 101 ? -22.340 2.534 9.131 1.00 85.69 101 ALA A O 1
ATOM 743 N N . LYS A 1 102 ? -21.266 4.137 7.968 1.00 86.56 102 LYS A N 1
ATOM 744 C CA . LYS A 1 102 ? -20.400 3.257 7.183 1.00 86.56 102 LYS A CA 1
ATOM 745 C C . LYS A 1 102 ? -18.992 3.843 7.038 1.00 86.56 102 LYS A C 1
ATOM 747 O O . LYS A 1 102 ? -18.587 4.300 5.969 1.00 86.56 102 LYS A O 1
ATOM 752 N N . LEU A 1 103 ? -18.220 3.737 8.115 1.00 90.62 103 LEU A N 1
ATOM 753 C CA . LEU A 1 103 ? -16.794 4.053 8.091 1.00 90.62 103 LEU A CA 1
ATOM 754 C C . LEU A 1 103 ? -16.057 3.099 7.148 1.00 90.62 103 LEU A C 1
ATOM 756 O O . LEU A 1 103 ? -16.205 1.879 7.251 1.00 90.62 103 LEU A O 1
ATOM 760 N N . THR A 1 104 ? -15.256 3.652 6.239 1.00 91.94 104 THR A N 1
ATOM 761 C CA . THR A 1 104 ? -14.482 2.864 5.270 1.00 91.94 104 THR A CA 1
ATOM 762 C C . THR A 1 104 ? -12.991 3.099 5.478 1.00 91.94 104 THR A C 1
ATOM 764 O O . THR A 1 104 ? -12.523 4.232 5.394 1.00 91.94 104 THR A O 1
ATOM 767 N N . ALA A 1 105 ? -12.225 2.037 5.733 1.00 95.00 105 ALA A N 1
ATOM 768 C CA . ALA A 1 105 ? -10.769 2.120 5.791 1.00 95.00 105 ALA A CA 1
ATOM 769 C C . ALA A 1 105 ? -10.172 2.233 4.379 1.00 95.00 105 ALA A C 1
ATOM 771 O O . ALA A 1 105 ? -10.490 1.445 3.494 1.00 95.00 105 ALA A O 1
ATOM 772 N N . ILE A 1 106 ? -9.267 3.190 4.185 1.00 97.12 106 ILE A N 1
ATOM 773 C CA . ILE A 1 106 ? -8.515 3.418 2.951 1.00 97.12 106 ILE A CA 1
ATOM 774 C C . ILE A 1 106 ? -7.026 3.249 3.244 1.00 97.12 106 ILE A C 1
ATOM 776 O O . ILE A 1 106 ? -6.425 4.004 4.011 1.00 97.12 106 ILE A O 1
ATOM 780 N N . ASN A 1 107 ? -6.414 2.276 2.580 1.00 97.88 107 ASN A N 1
ATOM 781 C CA . ASN A 1 107 ? -5.012 1.924 2.739 1.00 97.88 107 ASN A CA 1
ATOM 782 C C . ASN A 1 107 ? -4.133 2.929 2.002 1.00 97.88 107 ASN A C 1
ATOM 784 O O . ASN A 1 107 ? -4.158 3.021 0.774 1.00 97.88 107 ASN A O 1
ATOM 788 N N . ARG A 1 108 ? -3.360 3.719 2.743 1.00 97.75 108 ARG A N 1
ATOM 789 C CA . ARG A 1 108 ? -2.556 4.800 2.182 1.00 97.75 108 ARG A CA 1
ATOM 790 C C . ARG A 1 108 ? -1.090 4.410 2.099 1.00 97.75 108 ARG A C 1
ATOM 792 O O . ARG A 1 108 ? -0.494 4.060 3.113 1.00 97.75 108 ARG A O 1
ATOM 799 N N . ILE A 1 109 ? -0.498 4.559 0.917 1.00 96.12 109 ILE A N 1
ATOM 800 C CA . ILE A 1 109 ? 0.947 4.427 0.703 1.00 96.12 109 ILE A CA 1
ATOM 801 C C . ILE A 1 109 ? 1.484 5.725 0.113 1.00 96.12 109 ILE A C 1
ATOM 803 O O . ILE A 1 109 ? 1.045 6.179 -0.942 1.00 96.12 109 ILE A O 1
ATOM 807 N N . GLU A 1 110 ? 2.477 6.304 0.776 1.00 94.56 110 GLU A N 1
ATOM 808 C CA . GLU A 1 110 ? 3.250 7.425 0.259 1.00 94.56 110 GLU A CA 1
ATOM 809 C C . GLU A 1 110 ? 4.640 6.960 -0.154 1.00 94.56 110 GLU A C 1
ATOM 811 O O . GLU A 1 110 ? 5.321 6.249 0.590 1.00 94.56 110 GLU A O 1
ATOM 816 N N . VAL A 1 111 ? 5.105 7.421 -1.310 1.00 90.88 111 VAL A N 1
ATOM 817 C CA . VAL A 1 111 ? 6.453 7.128 -1.805 1.00 90.88 111 VAL A CA 1
ATOM 818 C C . VAL A 1 111 ? 7.253 8.410 -2.008 1.00 90.88 111 VAL A C 1
ATOM 820 O O . VAL A 1 111 ? 6.751 9.422 -2.497 1.00 90.88 111 VAL A O 1
ATOM 823 N N . ALA A 1 112 ? 8.549 8.348 -1.716 1.00 91.50 112 ALA A N 1
ATOM 824 C CA . ALA A 1 112 ? 9.529 9.396 -1.985 1.00 91.50 112 ALA A CA 1
ATOM 825 C C . ALA A 1 112 ? 10.012 9.367 -3.451 1.00 91.50 112 ALA A C 1
ATOM 827 O O . ALA A 1 112 ? 11.185 9.586 -3.749 1.00 91.50 112 ALA A O 1
ATOM 828 N N . ALA A 1 113 ? 9.108 9.071 -4.384 1.00 88.44 113 ALA A N 1
ATOM 829 C CA . ALA A 1 113 ? 9.365 9.042 -5.817 1.00 88.44 113 ALA A CA 1
ATOM 830 C C . ALA A 1 113 ? 8.232 9.740 -6.572 1.00 88.44 113 ALA A C 1
ATOM 832 O O . ALA A 1 113 ? 7.076 9.699 -6.155 1.00 88.44 113 ALA A O 1
ATOM 833 N N . ASN A 1 114 ? 8.550 10.349 -7.714 1.00 94.06 114 ASN A N 1
ATOM 834 C CA . ASN A 1 114 ? 7.553 10.952 -8.599 1.00 94.06 114 ASN A CA 1
ATOM 835 C C . ASN A 1 114 ? 6.970 9.893 -9.551 1.00 94.06 114 ASN A C 1
ATOM 837 O O . ASN A 1 114 ? 7.115 9.996 -10.767 1.00 94.06 114 ASN A O 1
ATOM 841 N N . HIS A 1 115 ? 6.381 8.839 -8.986 1.00 91.56 115 HIS A N 1
ATOM 842 C CA . HIS A 1 115 ? 5.697 7.804 -9.757 1.00 91.56 115 HIS A CA 1
ATOM 843 C C . HIS A 1 115 ? 4.279 8.256 -10.132 1.00 91.56 115 HIS A C 1
ATOM 845 O O . HIS A 1 115 ? 3.634 8.980 -9.365 1.00 91.56 115 HIS A O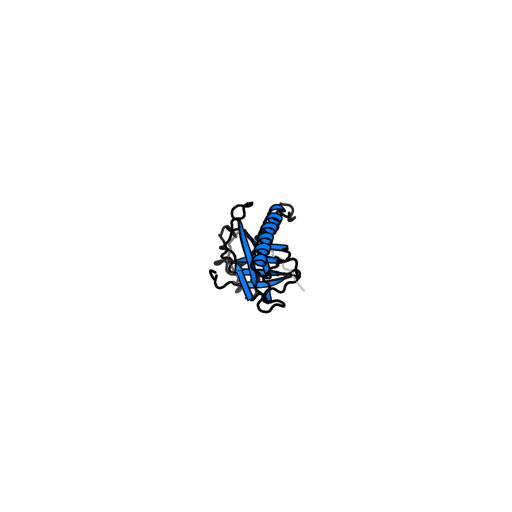 1
ATOM 851 N N . ASP A 1 116 ? 3.801 7.842 -11.306 1.00 92.25 116 ASP A N 1
ATOM 852 C CA . ASP A 1 116 ? 2.431 8.096 -11.742 1.00 92.25 116 ASP A CA 1
ATOM 853 C C . ASP A 1 116 ? 1.538 6.892 -11.443 1.00 92.25 116 ASP A C 1
ATOM 855 O O . ASP A 1 116 ? 1.509 5.915 -12.188 1.00 92.25 116 ASP A O 1
ATOM 859 N N . PHE A 1 117 ? 0.809 6.966 -10.332 1.00 94.19 117 PHE A N 1
ATOM 860 C CA . PHE A 1 117 ? -0.078 5.891 -9.900 1.00 94.19 117 PHE A CA 1
ATOM 861 C C . PHE A 1 117 ? -1.381 5.805 -10.706 1.00 94.19 117 PHE A C 1
ATOM 863 O O . PHE A 1 117 ? -2.098 4.820 -10.553 1.00 94.19 117 PHE A O 1
ATOM 870 N N . ASP A 1 118 ? -1.691 6.775 -11.576 1.00 93.31 118 ASP A N 1
ATOM 871 C CA . ASP A 1 118 ? -2.849 6.673 -12.483 1.00 93.31 118 ASP A CA 1
ATOM 872 C C . ASP A 1 118 ? -2.617 5.618 -13.578 1.00 93.31 118 ASP A C 1
ATOM 874 O O . ASP A 1 118 ? -3.568 5.106 -14.161 1.00 93.31 118 ASP A O 1
ATOM 878 N N . ALA A 1 119 ? -1.354 5.272 -13.850 1.00 91.12 119 ALA A N 1
ATOM 879 C CA . ALA A 1 119 ? -0.979 4.237 -14.810 1.00 91.12 119 ALA A CA 1
ATOM 880 C C . ALA A 1 119 ? -1.063 2.809 -14.238 1.00 91.12 119 ALA A C 1
ATOM 882 O O . ALA A 1 119 ? -0.868 1.845 -14.984 1.00 91.12 119 ALA A O 1
ATOM 883 N N . VAL A 1 120 ? -1.321 2.664 -12.932 1.00 92.12 120 VAL A N 1
ATOM 884 C CA . VAL A 1 120 ? -1.549 1.362 -12.295 1.00 92.12 120 VAL A CA 1
ATOM 885 C C . VAL A 1 120 ? -2.879 0.819 -12.792 1.00 92.12 120 VAL A C 1
ATOM 887 O O . VAL A 1 120 ? -3.914 1.464 -12.658 1.00 92.12 120 VAL A O 1
ATOM 890 N N . THR A 1 121 ? -2.856 -0.380 -13.357 1.00 91.25 121 THR A N 1
ATOM 891 C CA . THR A 1 121 ? -4.056 -1.043 -13.884 1.00 91.25 121 THR A CA 1
ATOM 892 C C . THR A 1 121 ? -4.496 -2.216 -13.026 1.00 91.25 121 THR A C 1
ATOM 894 O O . THR A 1 121 ? -5.633 -2.660 -13.140 1.00 91.25 121 THR A O 1
ATOM 897 N N . GLN A 1 122 ? -3.599 -2.747 -12.193 1.00 92.06 122 GLN A N 1
ATOM 898 C CA . GLN A 1 122 ? -3.902 -3.867 -11.313 1.00 92.06 122 GLN A CA 1
ATOM 899 C C . GLN A 1 122 ? -3.083 -3.783 -10.028 1.00 92.06 122 GLN A C 1
ATOM 901 O O . GLN A 1 122 ? -1.889 -3.469 -10.054 1.00 92.06 122 GLN A O 1
ATOM 906 N N . ILE A 1 123 ? -3.741 -4.108 -8.916 1.00 94.75 123 ILE A N 1
ATOM 907 C CA . ILE A 1 123 ? -3.132 -4.278 -7.601 1.00 94.75 123 ILE A CA 1
ATOM 908 C C . ILE A 1 123 ? -3.308 -5.740 -7.212 1.00 94.75 123 ILE A C 1
ATOM 910 O O . ILE A 1 123 ? -4.428 -6.244 -7.174 1.00 94.75 123 ILE A O 1
ATOM 914 N N . LEU A 1 124 ? -2.201 -6.415 -6.926 1.00 93.50 124 LEU A N 1
ATOM 915 C CA . LEU A 1 124 ? -2.193 -7.761 -6.370 1.00 93.50 124 LEU A CA 1
ATOM 916 C C . LEU A 1 124 ? -1.674 -7.692 -4.940 1.00 93.50 124 LEU A C 1
ATOM 918 O O . LEU A 1 124 ? -0.690 -7.004 -4.660 1.00 93.50 124 LEU A O 1
ATOM 922 N N . LEU A 1 125 ? -2.329 -8.419 -4.043 1.00 94.69 125 LEU A N 1
ATOM 923 C CA . LEU A 1 125 ? -1.943 -8.508 -2.643 1.00 94.69 125 LEU A CA 1
ATOM 924 C C . LEU A 1 125 ? -1.478 -9.928 -2.342 1.00 94.69 125 LEU A C 1
ATOM 926 O O . LEU A 1 125 ? -2.137 -10.895 -2.723 1.00 94.69 125 LEU A O 1
ATOM 930 N N . ALA A 1 126 ? -0.348 -10.053 -1.653 1.00 92.62 126 ALA A N 1
ATOM 931 C CA . ALA A 1 126 ? 0.017 -11.323 -1.037 1.00 92.62 126 ALA A CA 1
ATOM 932 C C . ALA A 1 126 ? -0.917 -11.650 0.141 1.00 92.62 126 ALA A C 1
ATOM 934 O O . ALA A 1 126 ? -1.664 -10.799 0.626 1.00 92.62 126 ALA A O 1
ATOM 935 N N . GLU A 1 127 ? -0.841 -12.880 0.643 1.00 92.62 127 GLU A N 1
ATOM 936 C CA . GLU A 1 127 ? -1.505 -13.226 1.898 1.00 92.62 127 GLU A CA 1
ATOM 937 C C . GLU A 1 127 ? -0.925 -12.382 3.054 1.00 92.62 127 GLU A C 1
ATOM 939 O O . GLU A 1 127 ? 0.305 -12.282 3.174 1.00 92.62 127 GLU A O 1
ATOM 944 N N . PRO A 1 128 ? -1.768 -11.760 3.901 1.00 95.00 128 PRO A N 1
ATOM 945 C CA . PRO A 1 128 ? -1.285 -11.007 5.048 1.00 95.00 128 PRO A CA 1
ATOM 946 C C . PRO A 1 128 ? -0.517 -11.892 6.034 1.00 95.00 128 PRO A C 1
ATOM 948 O O . PRO A 1 128 ? -0.972 -12.970 6.412 1.00 95.00 128 PRO A O 1
ATOM 951 N N . ILE A 1 129 ? 0.622 -11.404 6.521 1.00 94.69 129 ILE A N 1
ATOM 952 C CA . ILE A 1 129 ? 1.397 -12.052 7.586 1.00 94.69 129 ILE A CA 1
ATOM 953 C C . ILE A 1 129 ? 1.402 -11.180 8.839 1.00 94.69 129 ILE A C 1
ATOM 955 O O . ILE A 1 129 ? 1.453 -9.954 8.760 1.00 94.69 129 ILE A O 1
ATOM 959 N N . ALA A 1 130 ? 1.380 -11.805 10.015 1.00 95.38 130 ALA A N 1
ATOM 960 C CA . ALA A 1 130 ? 1.477 -11.078 11.276 1.00 95.38 130 ALA A CA 1
ATOM 961 C C . ALA A 1 130 ? 2.828 -10.353 11.389 1.00 95.38 130 ALA A C 1
ATOM 963 O O . ALA A 1 130 ? 3.883 -10.935 11.117 1.00 95.38 130 ALA A O 1
ATOM 964 N N . TYR A 1 131 ? 2.805 -9.093 11.824 1.00 93.94 131 TYR A N 1
ATOM 965 C CA . TYR A 1 131 ? 4.023 -8.337 12.082 1.00 93.94 131 TYR A CA 1
ATOM 966 C C . TYR A 1 131 ? 4.605 -8.727 13.451 1.00 93.94 131 TYR A C 1
ATOM 968 O O . TYR A 1 131 ? 3.946 -8.552 14.476 1.00 93.94 131 TYR A O 1
ATOM 976 N N . PRO A 1 132 ? 5.839 -9.258 13.517 1.00 91.44 132 PRO A N 1
ATOM 977 C CA . PRO A 1 132 ? 6.336 -9.892 14.738 1.00 91.44 132 PRO A CA 1
ATOM 978 C C . PRO A 1 132 ? 6.683 -8.917 15.869 1.00 91.44 132 PRO A C 1
ATOM 980 O O . PRO A 1 132 ? 6.833 -9.359 17.005 1.00 91.44 132 PRO A O 1
ATOM 983 N N . LEU A 1 133 ? 6.852 -7.621 15.582 1.00 87.88 133 LEU A N 1
ATOM 984 C CA . LEU A 1 133 ? 7.329 -6.646 16.573 1.00 87.88 133 LEU A CA 1
ATOM 985 C C . LEU A 1 133 ? 6.205 -5.820 17.208 1.00 87.88 133 LEU A C 1
ATOM 987 O O . LEU A 1 133 ? 6.441 -5.161 18.217 1.00 87.88 133 LEU A O 1
ATOM 991 N N . LYS A 1 134 ? 4.987 -5.862 16.654 1.00 86.88 134 LYS A N 1
ATOM 992 C CA . LYS A 1 134 ? 3.829 -5.155 17.208 1.00 86.88 134 LYS A CA 1
ATOM 993 C C . LYS A 1 134 ? 2.575 -6.023 17.075 1.00 86.88 134 LYS A C 1
ATOM 995 O O . LYS A 1 134 ? 2.209 -6.372 15.953 1.00 86.88 134 LYS A O 1
ATOM 1000 N N . PRO A 1 135 ? 1.915 -6.377 18.194 1.00 89.94 135 PRO A N 1
ATOM 1001 C CA . PRO A 1 135 ? 0.642 -7.083 18.162 1.00 89.94 135 PRO A CA 1
ATOM 1002 C C . PRO A 1 135 ? -0.405 -6.324 17.352 1.00 89.94 135 PRO A C 1
ATOM 1004 O O . PRO A 1 135 ? -0.330 -5.103 17.203 1.00 89.94 135 PRO A O 1
ATOM 1007 N N . ASP A 1 136 ? -1.397 -7.058 16.857 1.00 92.25 136 ASP A N 1
ATOM 1008 C CA . ASP A 1 136 ? -2.533 -6.504 16.118 1.00 92.25 136 ASP A CA 1
ATOM 1009 C C . ASP A 1 136 ? -2.139 -5.734 14.850 1.00 92.25 136 ASP A C 1
ATOM 1011 O O . ASP A 1 136 ? -2.940 -4.985 14.305 1.00 92.25 136 ASP A O 1
ATOM 1015 N N . HIS A 1 137 ? -0.923 -5.947 14.345 1.00 92.88 137 HIS A N 1
ATOM 1016 C CA . HIS A 1 137 ? -0.457 -5.402 13.079 1.00 92.88 137 HIS A CA 1
ATOM 1017 C C . HIS A 1 137 ? -0.169 -6.531 12.095 1.00 92.88 137 HIS A C 1
ATOM 1019 O O . HIS A 1 137 ? 0.370 -7.583 12.456 1.00 92.88 137 HIS A O 1
ATOM 1025 N N . ALA A 1 138 ? -0.509 -6.296 10.835 1.00 95.38 138 ALA A N 1
ATOM 1026 C CA . ALA A 1 138 ? -0.261 -7.219 9.743 1.00 95.38 138 ALA A CA 1
ATOM 1027 C C . ALA A 1 138 ? 0.481 -6.523 8.606 1.00 95.38 138 ALA A C 1
ATOM 1029 O O . ALA A 1 138 ? 0.437 -5.304 8.446 1.00 95.38 138 ALA A O 1
ATOM 1030 N N . TYR A 1 139 ? 1.190 -7.330 7.831 1.00 95.00 139 TYR A N 1
ATOM 1031 C CA . TYR A 1 139 ? 1.977 -6.923 6.686 1.00 95.00 139 TYR A CA 1
ATOM 1032 C C . TYR A 1 139 ? 1.468 -7.601 5.421 1.00 95.00 139 TYR A C 1
ATOM 1034 O O . TYR A 1 139 ? 1.151 -8.788 5.446 1.00 95.00 139 TYR A O 1
ATOM 1042 N N . VAL A 1 140 ? 1.489 -6.879 4.304 1.00 96.50 140 VAL A N 1
ATOM 1043 C CA . VAL A 1 140 ? 1.231 -7.431 2.976 1.00 96.50 140 VAL A CA 1
ATOM 1044 C C . VAL A 1 140 ? 2.202 -6.861 1.939 1.00 96.50 140 VAL A C 1
ATOM 1046 O O . VAL A 1 140 ? 2.589 -5.689 1.995 1.00 96.50 140 VAL A O 1
ATOM 1049 N N . HIS A 1 141 ? 2.600 -7.698 0.976 1.00 95.50 141 HIS A N 1
ATOM 1050 C CA . HIS A 1 141 ? 3.215 -7.221 -0.260 1.00 95.50 141 HIS A CA 1
ATOM 1051 C C . HIS A 1 141 ? 2.128 -6.680 -1.181 1.00 95.50 141 HIS A C 1
ATOM 1053 O O . HIS A 1 141 ? 1.228 -7.419 -1.577 1.00 95.50 141 HIS A O 1
ATOM 1059 N N . VAL A 1 142 ? 2.251 -5.410 -1.551 1.00 96.50 142 VAL A N 1
ATOM 1060 C CA . VAL A 1 142 ? 1.407 -4.768 -2.555 1.00 96.50 142 VAL A CA 1
ATOM 1061 C C . VAL A 1 142 ? 2.173 -4.761 -3.867 1.00 96.50 142 VAL A C 1
ATOM 1063 O O . VAL A 1 142 ? 3.230 -4.137 -3.967 1.00 96.50 142 VAL A O 1
ATOM 1066 N N . VAL A 1 143 ? 1.665 -5.467 -4.868 1.00 94.56 143 VAL A N 1
ATOM 1067 C CA . VAL A 1 143 ? 2.266 -5.533 -6.199 1.00 94.56 143 VAL A CA 1
ATOM 1068 C C . VAL A 1 143 ? 1.420 -4.710 -7.157 1.00 94.56 143 VAL A C 1
ATOM 1070 O O . VAL A 1 143 ? 0.241 -4.992 -7.352 1.00 94.56 143 VAL A O 1
ATOM 1073 N N . LEU A 1 144 ? 2.025 -3.689 -7.754 1.00 94.31 144 LEU A N 1
ATOM 1074 C CA . LEU A 1 144 ? 1.388 -2.820 -8.735 1.00 94.31 144 LEU A CA 1
ATOM 1075 C C . LEU A 1 144 ? 1.860 -3.208 -10.132 1.00 94.31 144 LEU A C 1
ATOM 1077 O O . LEU A 1 144 ? 3.068 -3.296 -10.384 1.00 94.31 144 LEU A O 1
ATOM 1081 N N . LEU A 1 145 ? 0.903 -3.418 -11.032 1.00 91.81 145 LEU A N 1
ATOM 1082 C CA . LEU A 1 145 ? 1.155 -3.661 -12.446 1.00 91.81 145 LEU A CA 1
ATOM 1083 C C . LEU A 1 145 ? 0.652 -2.473 -13.260 1.00 91.81 145 LEU A C 1
ATOM 1085 O O . LEU A 1 145 ? -0.511 -2.074 -13.154 1.00 91.81 145 LEU A O 1
ATOM 1089 N N . ASN A 1 146 ? 1.535 -1.942 -14.101 1.00 87.88 146 ASN A N 1
ATOM 1090 C CA . ASN A 1 146 ? 1.255 -0.790 -14.947 1.00 87.88 146 ASN A CA 1
ATOM 1091 C C . ASN A 1 146 ? 1.164 -1.257 -16.400 1.00 87.88 146 ASN A C 1
ATOM 1093 O O . ASN A 1 146 ? 2.144 -1.161 -17.138 1.00 87.88 146 ASN A O 1
ATOM 1097 N N . ALA A 1 147 ? 0.003 -1.755 -16.839 1.00 74.12 147 ALA A N 1
ATOM 1098 C CA . ALA A 1 147 ? -0.143 -2.307 -18.193 1.00 74.12 147 ALA A CA 1
ATOM 1099 C C . ALA A 1 147 ? 0.129 -1.283 -19.317 1.00 74.12 147 ALA A C 1
ATOM 1101 O O . ALA A 1 147 ? 0.354 -1.666 -20.465 1.00 74.12 147 ALA A O 1
ATOM 1102 N N . HIS A 1 148 ? 0.135 0.014 -18.991 1.00 69.69 148 HIS A N 1
ATOM 1103 C CA . HIS A 1 148 ? 0.388 1.116 -19.923 1.00 69.69 148 HIS A CA 1
ATOM 1104 C C . HIS A 1 148 ? 1.654 1.931 -19.600 1.00 69.69 148 HIS A C 1
ATOM 1106 O O . HIS A 1 148 ? 1.825 3.023 -20.135 1.00 69.69 148 HIS A O 1
ATOM 1112 N N . GLY A 1 149 ? 2.528 1.435 -18.717 1.00 67.56 149 GLY A N 1
ATOM 1113 C CA . GLY A 1 149 ? 3.795 2.097 -18.392 1.00 67.56 149 GLY A CA 1
ATOM 1114 C C . GLY A 1 149 ? 4.883 1.908 -19.457 1.00 67.56 149 GLY A C 1
ATOM 1115 O O . GLY A 1 149 ? 4.723 1.132 -20.396 1.00 67.56 149 GLY A O 1
ATOM 1116 N N . ASP A 1 150 ? 6.026 2.577 -19.268 1.00 70.38 150 ASP A N 1
ATOM 1117 C CA . ASP A 1 150 ? 7.200 2.465 -20.157 1.00 70.38 150 ASP A CA 1
ATOM 1118 C C . ASP A 1 150 ? 7.759 1.029 -20.241 1.00 70.38 150 ASP A C 1
ATOM 1120 O O . ASP A 1 150 ? 8.316 0.628 -21.263 1.00 70.38 150 ASP A O 1
ATOM 1124 N N . ASP A 1 151 ? 7.591 0.238 -19.175 1.00 74.44 151 ASP A N 1
ATOM 1125 C CA . ASP A 1 151 ? 7.836 -1.207 -19.168 1.00 74.44 151 ASP A CA 1
ATOM 1126 C C . ASP A 1 151 ? 6.631 -1.936 -18.543 1.00 74.44 151 ASP A C 1
ATOM 1128 O O . ASP A 1 151 ? 6.602 -2.141 -17.328 1.00 74.44 151 ASP A O 1
ATOM 1132 N N . PRO A 1 152 ? 5.642 -2.362 -19.350 1.00 73.38 152 PRO A N 1
ATOM 1133 C CA . PRO A 1 152 ? 4.449 -3.062 -18.866 1.00 73.38 152 PRO A CA 1
ATOM 1134 C C . PRO A 1 152 ? 4.735 -4.408 -18.190 1.00 73.38 152 PRO A C 1
ATOM 1136 O O . PRO A 1 152 ? 3.861 -4.973 -17.539 1.00 73.38 152 PRO A O 1
ATOM 1139 N N . SER A 1 153 ? 5.950 -4.945 -18.362 1.00 75.19 153 SER A N 1
ATOM 1140 C CA . SER A 1 153 ? 6.395 -6.185 -17.718 1.00 75.19 153 SER A CA 1
ATOM 1141 C C . SER A 1 153 ? 7.051 -5.960 -16.352 1.00 75.19 153 SER A C 1
ATOM 1143 O O . SER A 1 153 ? 7.363 -6.932 -15.663 1.00 75.19 153 SER A O 1
ATOM 1145 N N . ALA A 1 154 ? 7.287 -4.702 -15.965 1.00 85.62 154 ALA A N 1
ATOM 1146 C CA . ALA A 1 154 ? 7.870 -4.357 -14.679 1.00 85.62 154 ALA A CA 1
ATOM 1147 C C . ALA A 1 154 ? 6.788 -4.260 -13.594 1.00 85.62 154 ALA A C 1
ATOM 1149 O O . ALA A 1 154 ? 5.864 -3.454 -13.684 1.00 85.62 154 ALA A O 1
ATOM 1150 N N . ALA A 1 155 ? 6.942 -5.060 -12.543 1.00 91.56 155 ALA A N 1
ATOM 1151 C CA . ALA A 1 155 ? 6.118 -4.997 -11.346 1.00 91.56 155 ALA A CA 1
ATOM 1152 C C . ALA A 1 155 ? 6.783 -4.119 -10.281 1.00 91.56 155 ALA A C 1
ATOM 1154 O O . ALA A 1 155 ? 7.988 -4.235 -10.021 1.00 91.56 155 ALA A O 1
ATOM 1155 N N . LEU A 1 156 ? 5.986 -3.276 -9.626 1.00 93.75 156 LEU A N 1
ATOM 1156 C CA . LEU A 1 156 ? 6.416 -2.531 -8.447 1.00 93.75 156 LEU A CA 1
ATOM 1157 C C . LEU A 1 156 ? 5.930 -3.245 -7.194 1.00 93.75 156 LEU A C 1
ATO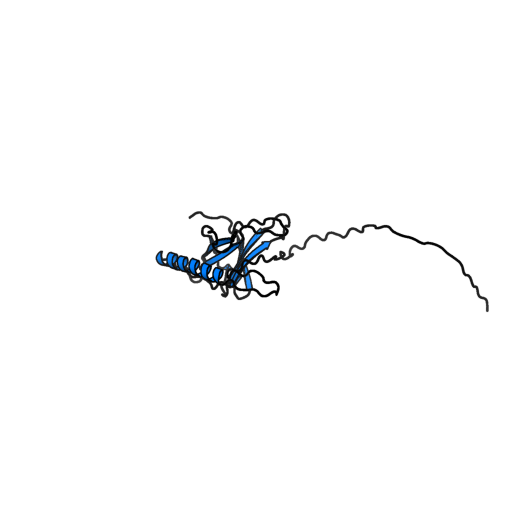M 1159 O O . LEU A 1 156 ? 4.737 -3.475 -7.043 1.00 93.75 156 LEU A O 1
ATOM 1163 N N . VAL A 1 157 ? 6.845 -3.568 -6.287 1.00 94.94 157 VAL A N 1
ATOM 1164 C CA . VAL A 1 157 ? 6.535 -4.214 -5.009 1.00 94.94 157 VAL A CA 1
ATOM 1165 C C . VAL A 1 157 ? 6.714 -3.203 -3.887 1.00 94.94 157 VAL A C 1
ATOM 1167 O O . VAL A 1 157 ? 7.814 -2.682 -3.675 1.00 94.94 157 VAL A O 1
ATOM 1170 N N . LEU A 1 158 ? 5.635 -2.932 -3.159 1.00 94.94 158 LEU A N 1
ATOM 1171 C CA . LEU A 1 158 ? 5.603 -2.019 -2.024 1.00 94.94 158 LEU A CA 1
ATOM 1172 C C . LEU A 1 158 ? 5.257 -2.782 -0.738 1.00 94.94 158 LEU A C 1
ATOM 1174 O O . LEU A 1 158 ? 4.382 -3.650 -0.749 1.00 94.94 158 LEU A O 1
ATOM 1178 N N . PRO A 1 159 ? 5.931 -2.481 0.382 1.00 94.81 159 PRO A N 1
ATOM 1179 C CA . PRO A 1 159 ? 5.509 -2.958 1.691 1.00 94.81 159 PRO A CA 1
ATOM 1180 C C . PRO A 1 159 ? 4.274 -2.191 2.180 1.00 94.81 159 PRO A C 1
ATOM 1182 O O . PRO A 1 159 ? 4.224 -0.967 2.061 1.00 94.81 159 PRO A O 1
ATOM 1185 N N . TYR A 1 160 ? 3.334 -2.886 2.819 1.00 95.81 160 TYR A N 1
ATOM 1186 C CA . TYR A 1 160 ? 2.251 -2.249 3.566 1.00 95.81 160 TYR A CA 1
ATOM 1187 C C . TYR A 1 160 ? 2.090 -2.903 4.936 1.00 95.81 160 TYR A C 1
ATOM 1189 O O . TYR A 1 160 ? 1.830 -4.099 5.029 1.00 95.81 160 TYR A O 1
ATOM 1197 N N . LEU A 1 161 ? 2.289 -2.117 5.993 1.00 93.81 161 LEU A N 1
ATOM 1198 C CA . LEU A 1 161 ? 2.109 -2.508 7.390 1.00 93.81 161 LEU A CA 1
ATOM 1199 C C . LEU A 1 161 ? 0.896 -1.755 7.934 1.00 93.81 161 LEU A C 1
ATOM 1201 O O . LEU A 1 161 ? 0.821 -0.541 7.766 1.00 93.81 161 LEU A O 1
ATOM 1205 N N . TYR A 1 162 ? -0.041 -2.448 8.572 1.00 93.88 162 TYR A N 1
ATOM 1206 C CA . TYR A 1 162 ? -1.306 -1.843 8.978 1.00 93.88 162 TYR A CA 1
ATOM 1207 C C . TYR A 1 162 ? -1.845 -2.420 10.285 1.00 93.88 162 TYR A C 1
ATOM 1209 O O . TYR A 1 162 ? -1.534 -3.553 10.656 1.00 93.88 162 TYR A O 1
ATOM 1217 N N . ASP A 1 163 ? -2.649 -1.614 10.979 1.00 92.50 163 ASP A N 1
ATOM 1218 C CA . ASP A 1 163 ? -3.380 -2.016 12.180 1.00 92.50 163 ASP A CA 1
ATOM 1219 C C . ASP A 1 163 ? -4.612 -2.846 11.786 1.00 92.50 163 ASP A C 1
ATOM 1221 O O . ASP A 1 163 ? -5.421 -2.441 10.948 1.00 92.50 163 ASP A O 1
ATOM 1225 N N . THR A 1 164 ? -4.746 -4.024 12.386 1.00 93.62 164 THR A N 1
ATOM 1226 C CA . THR A 1 164 ? -5.849 -4.970 12.153 1.00 93.62 164 THR A CA 1
ATOM 1227 C C . THR A 1 164 ? -7.043 -4.743 13.079 1.00 93.62 164 THR A C 1
ATOM 1229 O O . THR A 1 164 ? -8.099 -5.340 12.876 1.00 93.62 164 THR A O 1
ATOM 1232 N N . LYS A 1 165 ? -6.895 -3.886 14.094 1.00 92.81 165 LYS A N 1
ATOM 1233 C CA . LYS A 1 165 ? -7.914 -3.547 15.094 1.00 92.81 165 LYS A CA 1
ATOM 1234 C C . LYS A 1 165 ? -8.193 -2.047 15.131 1.00 92.81 165 LYS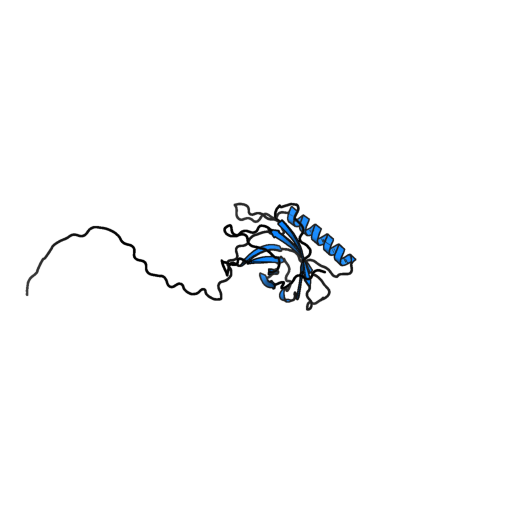 A C 1
ATOM 1236 O O . LYS A 1 165 ? -8.419 -1.474 16.195 1.00 92.81 165 LYS A O 1
ATOM 1241 N N . LEU A 1 166 ? -8.210 -1.424 13.957 1.00 90.38 166 LEU A N 1
ATOM 1242 C CA . LEU A 1 166 ? -8.546 -0.018 13.794 1.00 90.38 166 LEU A CA 1
ATOM 1243 C C . LEU A 1 166 ? -9.907 0.317 14.430 1.00 90.38 166 LEU A C 1
ATOM 1245 O O . LEU A 1 166 ? -10.922 -0.320 14.134 1.00 90.38 166 LEU A O 1
ATOM 1249 N N . THR A 1 167 ? -9.935 1.360 15.260 1.00 88.69 167 THR A N 1
ATOM 1250 C CA . THR A 1 167 ? -11.165 1.921 15.834 1.00 88.69 167 THR A CA 1
ATOM 1251 C C . THR A 1 167 ? -11.199 3.437 15.690 1.00 88.69 167 THR A C 1
ATOM 1253 O O . THR A 1 167 ? -10.182 4.082 15.931 1.00 88.69 167 THR A O 1
ATOM 1256 N N . VAL A 1 168 ? -12.373 3.997 15.401 1.00 86.69 168 VAL A N 1
ATOM 1257 C CA . VAL A 1 168 ? -12.655 5.443 15.380 1.00 86.69 168 VAL A CA 1
ATOM 1258 C C . VAL A 1 168 ? -13.819 5.712 16.325 1.00 86.69 168 VAL A C 1
ATOM 1260 O O . VAL A 1 168 ? -14.845 5.044 16.232 1.00 86.69 168 VAL A O 1
ATOM 1263 N N . ASP A 1 169 ? -13.649 6.620 17.289 1.00 86.31 169 ASP A N 1
ATOM 1264 C CA . ASP A 1 169 ? -14.648 6.911 18.335 1.00 86.31 169 ASP A CA 1
ATOM 1265 C C . ASP A 1 169 ? -15.200 5.653 19.049 1.00 86.31 169 ASP A C 1
ATOM 1267 O O . ASP A 1 169 ? -16.371 5.558 19.424 1.00 86.31 169 ASP A O 1
ATOM 1271 N N . GLY A 1 170 ? -14.341 4.643 19.227 1.00 85.56 170 GLY A N 1
ATOM 1272 C CA . GLY A 1 170 ? -14.698 3.353 19.826 1.00 85.56 170 GLY A CA 1
ATOM 1273 C C . GLY A 1 170 ? -15.488 2.407 18.912 1.00 85.56 170 GLY A C 1
ATOM 1274 O O . GLY A 1 170 ? -15.831 1.307 19.344 1.00 85.56 170 GLY A O 1
ATOM 1275 N N . GLN A 1 171 ? -15.760 2.791 17.662 1.00 84.94 171 GLN A N 1
ATOM 1276 C CA . GLN A 1 171 ? -16.347 1.926 16.640 1.00 84.94 171 GLN A CA 1
ATOM 1277 C C . GLN A 1 171 ? -15.241 1.203 15.859 1.00 84.94 171 GLN A C 1
ATOM 1279 O O . GLN A 1 171 ? -14.313 1.861 15.385 1.00 84.94 171 GLN A O 1
ATOM 1284 N N . PRO A 1 172 ? -15.303 -0.130 15.698 1.00 91.12 172 PRO A N 1
ATOM 1285 C CA . PRO A 1 172 ? -14.357 -0.848 14.852 1.00 91.12 172 PRO A CA 1
ATOM 1286 C C . PRO A 1 172 ? -14.551 -0.466 13.383 1.00 91.12 172 PRO A C 1
ATOM 1288 O O . PRO A 1 172 ? -15.677 -0.444 12.884 1.00 91.12 172 PRO A O 1
ATOM 1291 N N . VAL A 1 173 ? -13.447 -0.218 12.680 1.00 90.94 173 VAL A N 1
ATOM 1292 C CA . VAL A 1 173 ? -13.442 0.043 11.237 1.00 90.94 173 VAL A CA 1
ATOM 1293 C C . VAL A 1 173 ? -12.821 -1.159 10.542 1.00 90.94 173 VAL A C 1
ATOM 1295 O O . VAL A 1 173 ? -11.644 -1.465 10.732 1.00 90.94 173 VAL A O 1
ATOM 1298 N N . ALA A 1 174 ? -13.621 -1.865 9.745 1.00 92.50 174 ALA A N 1
ATOM 1299 C CA . ALA A 1 174 ? -13.126 -2.996 8.976 1.00 92.50 174 ALA A CA 1
ATOM 1300 C C . ALA A 1 174 ? -12.166 -2.512 7.880 1.00 92.50 174 ALA A C 1
ATOM 1302 O O . ALA A 1 174 ? -12.483 -1.585 7.134 1.00 92.50 174 ALA A O 1
ATOM 1303 N N . ASN A 1 175 ? -11.010 -3.167 7.774 1.00 94.25 175 ASN A N 1
ATOM 1304 C CA . ASN A 1 175 ? -10.078 -2.988 6.670 1.00 94.25 175 ASN A CA 1
ATOM 1305 C C . ASN A 1 175 ? -9.983 -4.293 5.877 1.00 94.25 175 ASN A C 1
ATOM 1307 O O . ASN A 1 175 ? -9.319 -5.242 6.289 1.00 94.25 175 ASN A O 1
ATOM 1311 N N . ASP A 1 176 ? -10.682 -4.330 4.749 1.00 94.12 176 ASP A N 1
ATOM 1312 C CA . ASP A 1 176 ? -10.727 -5.455 3.813 1.00 94.12 176 ASP A CA 1
ATOM 1313 C C . ASP A 1 176 ? -9.653 -5.369 2.716 1.00 94.12 176 ASP A C 1
ATOM 1315 O O . ASP A 1 176 ? -9.639 -6.188 1.798 1.00 94.12 176 ASP A O 1
ATOM 1319 N N . LEU A 1 177 ? -8.747 -4.386 2.812 1.00 96.12 177 LEU A N 1
ATOM 1320 C CA . LEU A 1 177 ? -7.704 -4.098 1.829 1.00 96.12 177 LEU A CA 1
ATOM 1321 C C . LEU A 1 177 ? -8.233 -3.784 0.416 1.00 96.12 177 LEU A C 1
ATOM 1323 O O . LEU A 1 177 ? -7.481 -3.898 -0.551 1.00 96.12 177 LEU A O 1
ATOM 1327 N N . GLN A 1 178 ? -9.497 -3.373 0.262 1.00 96.12 178 GLN A N 1
ATOM 1328 C CA . GLN A 1 178 ? -10.060 -3.065 -1.058 1.00 96.12 178 GLN A CA 1
ATOM 1329 C C . GLN A 1 178 ? -9.797 -1.630 -1.504 1.00 96.12 178 GLN A C 1
ATOM 1331 O O . GLN A 1 178 ? -9.625 -1.377 -2.694 1.00 96.12 178 GLN A O 1
ATOM 1336 N N . GLN A 1 179 ? -9.763 -0.679 -0.571 1.00 97.12 179 GLN A N 1
ATOM 1337 C CA . GLN A 1 179 ? -9.595 0.738 -0.891 1.00 97.12 179 GLN A CA 1
ATOM 1338 C C . GLN A 1 179 ? -8.143 1.166 -0.703 1.00 97.12 179 GLN A C 1
ATOM 1340 O O . GLN A 1 179 ? -7.564 0.950 0.364 1.00 97.12 179 GLN A O 1
ATOM 1345 N N . TRP A 1 180 ? -7.570 1.813 -1.718 1.00 98.00 180 TRP A N 1
ATOM 1346 C CA . TRP A 1 180 ? -6.173 2.241 -1.737 1.00 98.00 180 TRP A CA 1
ATOM 1347 C C . TRP A 1 180 ? -6.027 3.708 -2.134 1.00 98.00 180 TRP A C 1
ATOM 1349 O O . TRP A 1 180 ? -6.707 4.212 -3.027 1.00 98.00 180 TRP A O 1
ATOM 1359 N N . LEU A 1 181 ? -5.088 4.390 -1.486 1.00 98.00 181 LEU A N 1
ATOM 1360 C CA . LEU A 1 181 ? -4.701 5.766 -1.764 1.00 98.00 181 LEU A CA 1
ATOM 1361 C C . LEU A 1 181 ? -3.182 5.851 -1.899 1.00 98.00 181 LEU A C 1
ATOM 1363 O O . LEU A 1 181 ? -2.454 5.821 -0.906 1.00 98.00 181 LEU A O 1
ATOM 1367 N N . PHE A 1 182 ? -2.698 6.021 -3.123 1.00 97.81 182 PHE A N 1
ATOM 1368 C CA . PHE A 1 182 ? -1.277 6.232 -3.373 1.00 97.81 182 PHE A CA 1
ATOM 1369 C C . PHE A 1 182 ? -0.957 7.719 -3.451 1.00 97.81 182 PHE A C 1
ATOM 1371 O O . PHE A 1 182 ? -1.708 8.501 -4.040 1.00 97.81 182 PHE A O 1
ATOM 1378 N N . VAL A 1 183 ? 0.172 8.109 -2.863 1.00 96.56 183 VAL A N 1
ATOM 1379 C CA . VAL A 1 183 ? 0.674 9.483 -2.887 1.00 96.56 183 VAL A CA 1
ATOM 1380 C C . VAL A 1 183 ? 2.124 9.485 -3.347 1.00 96.56 183 VAL A C 1
ATOM 1382 O O . VAL A 1 183 ? 2.962 8.772 -2.797 1.00 96.56 183 VAL A O 1
ATOM 1385 N N . ASN A 1 184 ? 2.434 10.284 -4.364 1.00 95.31 184 ASN A N 1
ATOM 1386 C CA . ASN A 1 184 ? 3.804 10.429 -4.854 1.00 95.31 184 ASN A CA 1
ATOM 1387 C C . ASN A 1 184 ? 4.540 11.604 -4.184 1.00 95.31 184 ASN A C 1
ATOM 1389 O O . ASN A 1 184 ? 3.946 12.388 -3.444 1.00 95.31 184 ASN A O 1
ATOM 1393 N N . SER A 1 185 ? 5.828 11.786 -4.491 1.00 93.69 185 SER A N 1
ATOM 1394 C CA . SER A 1 185 ? 6.655 12.839 -3.876 1.00 93.69 185 SER A CA 1
ATOM 1395 C C . SER A 1 185 ? 6.233 14.277 -4.210 1.00 93.69 185 SER A C 1
ATOM 1397 O O . SER A 1 185 ? 6.740 15.220 -3.606 1.00 93.69 185 SER A O 1
ATOM 1399 N N . ARG A 1 186 ? 5.304 14.470 -5.156 1.00 95.38 186 ARG A N 1
ATOM 1400 C CA . ARG A 1 186 ? 4.694 15.772 -5.479 1.00 95.38 186 ARG A CA 1
ATOM 1401 C C . ARG A 1 186 ? 3.366 15.999 -4.755 1.00 95.38 186 ARG A C 1
ATOM 1403 O O . ARG A 1 186 ? 2.712 17.007 -5.006 1.00 95.38 186 ARG A O 1
ATOM 1410 N N . GLY A 1 187 ? 2.939 15.058 -3.915 1.00 91.88 187 GLY A N 1
ATOM 1411 C CA . GLY A 1 187 ? 1.642 15.092 -3.249 1.00 91.88 187 GLY A CA 1
ATOM 1412 C C . GLY A 1 187 ? 0.461 14.755 -4.163 1.00 91.88 187 GLY A C 1
ATOM 1413 O O . GLY A 1 187 ? -0.680 14.913 -3.732 1.00 91.88 187 GLY A O 1
ATOM 1414 N N . LYS A 1 188 ? 0.694 14.285 -5.403 1.00 97.31 188 LYS A N 1
ATOM 1415 C CA . LYS A 1 188 ? -0.393 13.791 -6.265 1.00 97.31 188 LYS A CA 1
ATOM 1416 C C . LYS A 1 188 ? -0.986 12.548 -5.611 1.00 97.31 188 LYS A C 1
ATOM 1418 O O . LYS A 1 188 ? -0.244 11.633 -5.258 1.00 97.31 188 LYS A O 1
ATOM 1423 N N . ARG A 1 189 ? -2.310 12.545 -5.466 1.00 97.19 189 ARG A N 1
ATOM 1424 C CA . ARG A 1 189 ? -3.097 11.474 -4.857 1.00 97.19 189 ARG A CA 1
ATOM 1425 C C . ARG A 1 189 ? -3.844 10.703 -5.941 1.00 97.19 189 ARG A C 1
ATOM 1427 O O . ARG A 1 189 ? -4.556 11.326 -6.723 1.00 97.19 189 ARG A O 1
ATOM 1434 N N . THR A 1 190 ? -3.741 9.381 -5.922 1.00 97.56 190 THR A N 1
ATOM 1435 C CA . THR A 1 190 ? -4.516 8.488 -6.793 1.00 97.56 190 THR A CA 1
ATOM 1436 C C . THR A 1 190 ? -5.269 7.473 -5.938 1.00 97.56 190 THR A C 1
ATOM 1438 O O . THR A 1 190 ? -4.656 6.784 -5.119 1.00 97.56 190 THR A O 1
ATOM 1441 N N . ARG A 1 191 ? -6.593 7.385 -6.116 1.00 96.81 191 ARG A N 1
ATOM 1442 C CA . ARG A 1 191 ? -7.430 6.362 -5.473 1.00 96.81 191 ARG A CA 1
ATOM 1443 C C . ARG A 1 191 ? -7.577 5.149 -6.385 1.00 96.81 191 ARG A C 1
ATOM 1445 O O . ARG A 1 191 ? -7.788 5.308 -7.582 1.00 96.81 191 ARG A O 1
ATOM 1452 N N . HIS A 1 192 ? -7.512 3.968 -5.788 1.00 96.62 192 HIS A N 1
ATOM 1453 C CA . HIS A 1 192 ? -7.782 2.687 -6.433 1.00 96.62 192 HIS A CA 1
ATOM 1454 C C . HIS A 1 192 ? -8.746 1.876 -5.575 1.00 96.62 192 HIS A C 1
ATOM 1456 O O . HIS A 1 192 ? -8.692 1.946 -4.346 1.00 96.62 192 HIS A O 1
ATOM 1462 N N . ALA A 1 193 ? -9.601 1.099 -6.231 1.00 95.56 193 ALA A N 1
ATOM 1463 C CA . ALA A 1 193 ? -10.484 0.134 -5.594 1.00 95.56 193 ALA A CA 1
ATOM 1464 C C . ALA A 1 193 ? -10.224 -1.252 -6.194 1.00 95.56 193 ALA A C 1
ATOM 1466 O O . ALA A 1 193 ? -10.098 -1.389 -7.410 1.00 95.56 193 ALA A O 1
ATOM 1467 N N . ILE A 1 194 ? -10.122 -2.265 -5.338 1.00 93.50 194 ILE A N 1
ATOM 1468 C CA . ILE A 1 194 ? -10.044 -3.669 -5.736 1.00 93.50 194 ILE A CA 1
ATOM 1469 C C . ILE A 1 194 ? -11.454 -4.246 -5.640 1.00 93.50 194 ILE A C 1
ATOM 1471 O O . ILE A 1 194 ? -11.957 -4.482 -4.543 1.00 93.50 194 ILE A O 1
ATOM 1475 N N . ASP A 1 195 ? -12.084 -4.477 -6.790 1.00 86.31 195 ASP A N 1
ATOM 1476 C CA . ASP A 1 195 ? -13.454 -5.002 -6.846 1.00 86.31 195 ASP A CA 1
ATOM 1477 C C . ASP A 1 195 ? -13.530 -6.490 -6.475 1.00 86.31 195 ASP A C 1
ATOM 1479 O O . ASP A 1 195 ? -14.546 -6.962 -5.964 1.00 86.31 195 ASP A O 1
ATOM 1483 N N . ASN A 1 196 ? -12.460 -7.247 -6.740 1.00 81.25 196 ASN A N 1
ATOM 1484 C CA . ASN A 1 196 ? -12.379 -8.667 -6.423 1.00 81.25 196 ASN A CA 1
ATOM 1485 C C . ASN A 1 196 ? -10.930 -9.118 -6.208 1.00 81.25 196 ASN A C 1
ATOM 1487 O O . ASN A 1 196 ? -10.021 -8.665 -6.903 1.00 81.25 196 ASN A O 1
ATOM 1491 N N . PHE A 1 197 ? -10.734 -10.066 -5.292 1.00 81.38 197 PHE A N 1
ATOM 1492 C CA . PHE A 1 197 ? -9.464 -10.768 -5.139 1.00 81.38 197 PHE A CA 1
ATOM 1493 C C . PHE A 1 197 ? -9.482 -12.030 -6.000 1.00 81.38 197 PHE A C 1
ATOM 1495 O O . PHE A 1 197 ? -10.340 -12.898 -5.841 1.00 81.38 197 PHE A O 1
ATOM 1502 N N . GLU A 1 198 ? -8.533 -12.137 -6.924 1.00 70.69 198 GLU A N 1
ATOM 1503 C CA . GLU A 1 198 ? -8.298 -13.384 -7.645 1.00 70.69 198 GLU A CA 1
ATOM 1504 C C . GLU A 1 198 ? -7.344 -14.255 -6.825 1.00 70.69 198 GLU A C 1
ATOM 1506 O O . GLU A 1 198 ? -6.238 -13.836 -6.483 1.00 70.69 198 GLU A O 1
ATOM 1511 N N . HIS A 1 199 ? -7.781 -15.468 -6.485 1.00 54.84 199 HIS A N 1
ATOM 1512 C CA . HIS A 1 199 ? -6.901 -16.477 -5.907 1.00 54.84 199 HIS A CA 1
ATOM 1513 C C . HIS A 1 199 ? -6.072 -17.089 -7.037 1.00 54.84 199 HIS A C 1
ATOM 1515 O O . HIS A 1 199 ? -6.637 -17.725 -7.931 1.00 54.84 199 HIS A O 1
ATOM 1521 N N . VAL A 1 200 ? -4.757 -16.878 -6.999 1.00 48.38 200 VAL A N 1
ATOM 1522 C CA . VAL A 1 200 ? -3.797 -17.439 -7.962 1.00 48.38 200 VAL A CA 1
ATOM 1523 C C . VAL A 1 200 ? -3.018 -18.576 -7.321 1.00 48.38 200 VAL A C 1
ATOM 1525 O O . VAL A 1 200 ? -2.594 -18.405 -6.155 1.00 48.38 200 VAL A O 1
#

Secondary structure (DSSP, 8-state):
--------------------------PPPPTT-----EEEE--TT-PPBPTTS-B---HHHHHHHHHHHHHHHHHHHHTT-EEE---EEEEEEEEE-SSTTS-EEEEEEEESS---GGG--EEEEPPPEE-TTSTTEEEEEEEEE-TTSSSTTEEEEEEEEEESS-EETTEE----S-EEEEE-TT--EEEEE-------